Protein AF-A0A8X6T6P2-F1 (afdb_monomer)

Solvent-accessible surface area (backbone atoms only — not comparable to full-atom values): 15295 Å² total; per-residue (Å²): 133,68,74,69,49,58,61,44,53,63,66,66,54,76,58,96,76,65,69,93,76,61,65,64,57,65,46,50,50,48,55,49,54,62,56,59,40,70,78,43,96,65,76,65,79,56,44,68,62,54,41,51,52,54,51,53,28,28,77,66,71,42,66,62,79,80,37,77,91,75,48,53,59,63,54,41,61,74,68,51,51,64,77,37,46,64,50,41,47,55,48,43,53,57,74,84,63,54,43,74,68,52,40,51,51,55,48,50,53,49,48,50,71,73,56,46,100,66,78,91,70,82,81,56,63,76,83,45,92,41,73,67,53,45,38,55,48,50,54,48,49,35,47,74,60,66,38,78,84,36,98,53,58,72,65,58,33,49,53,49,51,36,49,52,62,66,60,46,67,67,52,64,72,24,51,65,59,50,50,51,43,36,58,54,65,65,56,52,70,75,51,47,54,50,43,53,55,49,42,46,71,65,70,48,55,76,81,39,33,82,41,87,45,76,59,54,68,68,54,43,51,41,27,52,53,45,48,56,32,28,78,66,38,26,39,57,69,47,53,76,72,45,99,62,60,66,71,56,42,41,55,66,70,62,54,78,80,90,123

Mean predicted aligned error: 10.24 Å

Organism: Nephila pilipes (NCBI:txid299642)

pLDDT: mean 75.97, std 18.38, range [33.09, 97.44]

Structure (mmCIF, N/CA/C/O backbone):
data_AF-A0A8X6T6P2-F1
#
_entry.id   AF-A0A8X6T6P2-F1
#
loop_
_atom_site.group_PDB
_atom_site.id
_atom_site.type_symbol
_atom_site.label_atom_id
_atom_site.label_alt_id
_atom_site.label_comp_id
_atom_site.label_asym_id
_atom_site.label_entity_id
_atom_site.label_seq_id
_atom_site.pdbx_PDB_ins_code
_atom_site.Cartn_x
_atom_site.Cartn_y
_atom_site.Cartn_z
_atom_site.occupancy
_atom_site.B_iso_or_equiv
_atom_site.auth_seq_id
_atom_site.auth_comp_id
_atom_site.auth_asym_id
_atom_site.auth_atom_id
_atom_site.pdbx_PDB_model_num
ATOM 1 N N . MET A 1 1 ? -11.878 -33.362 1.178 1.00 35.75 1 MET A N 1
ATOM 2 C CA . MET A 1 1 ? -12.942 -33.559 2.195 1.00 35.75 1 MET A CA 1
ATOM 3 C C . MET A 1 1 ? -12.450 -33.671 3.652 1.00 35.75 1 MET A C 1
ATOM 5 O O . MET A 1 1 ? -13.291 -33.671 4.535 1.00 35.75 1 MET A O 1
ATOM 9 N N . ARG A 1 2 ? -11.133 -33.723 3.946 1.00 34.25 2 ARG A N 1
ATOM 10 C CA . ARG A 1 2 ? -10.601 -33.734 5.333 1.00 34.25 2 ARG A CA 1
ATOM 11 C C . ARG A 1 2 ? -10.158 -32.359 5.875 1.00 34.25 2 ARG A C 1
ATOM 13 O O . ARG A 1 2 ? -10.001 -32.219 7.078 1.00 34.25 2 ARG A O 1
ATOM 20 N N . GLU A 1 3 ? -10.012 -31.339 5.026 1.00 34.47 3 GLU A N 1
ATOM 21 C CA . GLU A 1 3 ? -9.583 -29.984 5.440 1.00 34.47 3 GLU A CA 1
ATOM 22 C C . GLU A 1 3 ? -10.642 -29.224 6.254 1.00 34.47 3 GLU A C 1
ATOM 24 O O . GLU A 1 3 ? -10.301 -28.445 7.138 1.00 34.47 3 GLU A O 1
ATOM 29 N N . SER A 1 4 ? -11.932 -29.510 6.047 1.00 38.97 4 SER A N 1
ATOM 30 C CA . SER A 1 4 ? -13.013 -28.890 6.825 1.00 38.97 4 SER A CA 1
ATOM 31 C C . SER A 1 4 ? -13.166 -29.466 8.235 1.00 38.97 4 SER A C 1
ATOM 33 O O . SER A 1 4 ? -13.946 -28.923 9.010 1.00 38.97 4 SER A O 1
ATOM 35 N N . LEU A 1 5 ? -12.487 -30.573 8.560 1.00 36.75 5 LEU A N 1
ATOM 36 C CA . LEU A 1 5 ? -12.570 -31.219 9.873 1.00 36.75 5 LEU A CA 1
ATOM 37 C C . LEU A 1 5 ? -11.608 -30.592 10.880 1.00 36.75 5 LEU A C 1
ATOM 39 O O . LEU A 1 5 ? -11.983 -30.455 12.028 1.00 36.75 5 LEU A O 1
ATOM 43 N N . VAL A 1 6 ? -10.432 -30.109 10.468 1.00 42.81 6 VAL A N 1
ATOM 44 C CA . VAL A 1 6 ? -9.447 -29.530 11.405 1.00 42.81 6 VAL A CA 1
ATOM 45 C C . VAL A 1 6 ? -9.879 -28.143 11.896 1.00 42.81 6 VAL A C 1
ATOM 47 O O . VAL A 1 6 ? -9.814 -27.858 13.090 1.00 42.81 6 VAL A O 1
ATOM 50 N N . VAL A 1 7 ? -10.411 -27.305 10.998 1.00 36.94 7 VAL A N 1
ATOM 51 C CA . VAL A 1 7 ? -11.012 -26.011 11.372 1.00 36.94 7 VAL A CA 1
ATOM 52 C C . VAL A 1 7 ? -12.294 -26.229 12.182 1.00 36.94 7 VAL A C 1
ATOM 54 O O . VAL A 1 7 ? -12.507 -25.545 13.180 1.00 36.94 7 VAL A O 1
ATOM 57 N N . ARG A 1 8 ? -13.125 -27.225 11.825 1.00 33.84 8 ARG A N 1
ATOM 58 C CA . ARG A 1 8 ? -14.298 -27.595 12.636 1.00 33.84 8 ARG A CA 1
ATOM 59 C C . ARG A 1 8 ? -13.918 -28.167 13.991 1.00 33.84 8 ARG A C 1
ATOM 61 O O . ARG A 1 8 ? -14.619 -27.858 14.933 1.00 33.84 8 ARG A O 1
ATOM 68 N N . ASP A 1 9 ? -12.861 -28.953 14.129 1.00 37.88 9 ASP A N 1
ATOM 69 C CA . ASP A 1 9 ? -12.472 -29.551 15.409 1.00 37.88 9 ASP A CA 1
ATOM 70 C C . ASP A 1 9 ? -11.855 -28.515 16.352 1.00 37.88 9 ASP A C 1
ATOM 72 O O . ASP A 1 9 ? -12.061 -28.600 17.560 1.00 37.88 9 ASP A O 1
ATOM 76 N N . PHE A 1 10 ? -11.170 -27.494 15.826 1.00 41.94 10 PHE A N 1
ATOM 77 C CA . PHE A 1 10 ? -10.713 -26.357 16.630 1.00 41.94 10 PHE A CA 1
ATOM 78 C C . PHE A 1 10 ? -11.884 -25.450 17.057 1.00 41.94 10 PHE A C 1
ATOM 80 O O . PHE A 1 10 ? -11.934 -25.011 18.201 1.00 41.94 10 PHE A O 1
ATOM 87 N N . VAL A 1 11 ? -12.866 -25.221 16.173 1.00 39.81 11 VAL A N 1
ATOM 88 C CA . VAL A 1 11 ? -14.052 -24.379 16.444 1.00 39.81 11 VAL A CA 1
ATOM 89 C C . VAL A 1 11 ? -15.135 -25.102 17.273 1.00 39.81 11 VAL A C 1
ATOM 91 O O . VAL A 1 11 ? -15.798 -24.477 18.096 1.00 39.81 11 VAL A O 1
ATOM 94 N N . ASN A 1 12 ? -15.321 -26.416 17.098 1.00 35.72 12 ASN A N 1
ATOM 95 C CA . ASN A 1 12 ? -16.348 -27.227 17.774 1.00 35.72 12 ASN A CA 1
ATOM 96 C C . ASN A 1 12 ? -15.879 -27.832 19.096 1.00 35.72 12 ASN A C 1
ATOM 98 O O . ASN A 1 12 ? -16.717 -28.282 19.881 1.00 35.72 12 ASN A O 1
ATOM 102 N N . ARG A 1 13 ? -14.576 -27.807 19.402 1.00 38.44 13 ARG A N 1
ATOM 103 C CA . ARG A 1 13 ? -14.132 -27.920 20.790 1.00 38.44 13 ARG A CA 1
ATOM 104 C C . ARG A 1 13 ? -14.525 -26.631 21.505 1.00 38.44 13 ARG A C 1
ATOM 106 O O . ARG A 1 13 ? -13.706 -25.747 21.735 1.00 38.44 13 ARG A O 1
ATOM 113 N N . LYS A 1 14 ? -15.796 -26.549 21.914 1.00 37.09 14 LYS A N 1
ATOM 114 C CA . LYS A 1 14 ? -16.175 -25.788 23.105 1.00 37.09 14 LYS A CA 1
ATOM 115 C C . LYS A 1 14 ? -15.348 -26.372 24.244 1.00 37.09 14 LYS A C 1
ATOM 117 O O . LYS A 1 14 ? -15.778 -27.324 24.878 1.00 37.09 14 LYS A O 1
ATOM 122 N N . HIS A 1 15 ? -14.142 -25.860 24.454 1.00 37.97 15 HIS A N 1
ATOM 123 C CA . HIS A 1 15 ? -13.434 -26.031 25.706 1.00 37.97 15 HIS A CA 1
ATOM 124 C C . HIS A 1 15 ? -14.117 -25.078 26.685 1.00 37.97 15 HIS A C 1
ATOM 126 O O . HIS A 1 15 ? -13.881 -23.874 26.601 1.00 37.97 15 HIS A O 1
ATOM 132 N N . PRO A 1 16 ? -14.955 -25.562 27.621 1.00 33.09 16 PRO A N 1
ATOM 133 C CA . PRO A 1 16 ? -15.585 -24.692 28.611 1.00 33.09 16 PRO A CA 1
ATOM 134 C C . PRO A 1 16 ? -14.543 -24.127 29.595 1.00 33.09 16 PRO A C 1
ATOM 136 O O . PRO A 1 16 ? -14.867 -23.281 30.419 1.00 33.09 16 PRO A O 1
ATOM 139 N N . HIS A 1 17 ? -13.287 -24.582 29.489 1.00 35.50 17 HIS A N 1
ATOM 140 C CA . HIS A 1 17 ? -12.174 -24.264 30.374 1.00 35.50 17 HIS A CA 1
ATOM 141 C C . HIS A 1 17 ? -10.833 -24.159 29.625 1.00 35.50 17 HIS A C 1
ATOM 143 O O . HIS A 1 17 ? -9.821 -24.640 30.125 1.00 35.50 17 HIS A O 1
ATOM 149 N N . CYS A 1 18 ? -10.787 -23.569 28.423 1.00 35.97 18 CYS A N 1
ATOM 150 C CA . CYS A 1 18 ? -9.490 -23.127 27.899 1.00 35.97 18 CYS A CA 1
ATOM 151 C C . CYS A 1 18 ? -9.148 -21.811 28.615 1.00 35.97 18 CYS A C 1
ATOM 153 O O . CYS A 1 18 ? -9.884 -20.839 28.425 1.00 35.97 18 CYS A O 1
ATOM 155 N N . PRO A 1 19 ? -8.116 -21.758 29.477 1.00 33.38 19 PRO A N 1
ATOM 156 C CA . PRO A 1 19 ? -7.767 -20.521 30.153 1.00 33.38 19 PRO A CA 1
ATOM 157 C C . PRO A 1 19 ? -7.412 -19.480 29.093 1.00 33.38 19 PRO A C 1
ATOM 159 O O . PRO A 1 19 ? -6.652 -19.750 28.159 1.00 33.38 19 PRO A O 1
ATOM 162 N N . ALA A 1 20 ? -8.000 -18.293 29.218 1.00 37.28 20 ALA A N 1
ATOM 163 C CA . ALA A 1 20 ? -7.607 -17.137 28.435 1.00 37.28 20 ALA A CA 1
ATOM 164 C C . ALA A 1 20 ? -6.098 -16.916 28.637 1.00 37.28 20 ALA A C 1
ATOM 166 O O . ALA A 1 20 ? -5.683 -16.530 29.725 1.00 37.28 20 ALA A O 1
ATOM 167 N N . GLY A 1 21 ? -5.277 -17.218 27.625 1.00 46.50 21 GLY A N 1
ATOM 168 C CA . GLY A 1 21 ? -3.839 -16.931 27.677 1.00 46.50 21 GLY A CA 1
ATOM 169 C C . GLY A 1 21 ? -2.881 -17.956 27.075 1.00 46.50 21 GLY A C 1
ATOM 170 O O . GLY A 1 21 ? -1.689 -17.666 27.038 1.00 46.50 21 GLY A O 1
ATOM 171 N N . ASP A 1 22 ? -3.323 -19.117 26.579 1.00 51.69 22 ASP A N 1
ATOM 172 C CA . ASP A 1 22 ? -2.363 -20.079 26.016 1.00 51.69 22 ASP A CA 1
ATOM 173 C C . ASP A 1 22 ? -1.946 -19.723 24.576 1.00 51.69 22 ASP A C 1
ATOM 175 O O . ASP A 1 22 ? -2.412 -20.308 23.590 1.00 51.69 22 ASP A O 1
ATOM 179 N N . HIS A 1 23 ? -1.046 -18.736 24.471 1.00 54.44 23 HIS A N 1
ATOM 180 C CA . HIS A 1 23 ? -0.367 -18.311 23.244 1.00 54.44 23 HIS A CA 1
ATOM 181 C C . HIS A 1 23 ? 0.212 -19.495 22.461 1.00 54.44 23 HIS A C 1
ATOM 183 O O . HIS A 1 23 ? 0.296 -19.428 21.237 1.00 54.44 23 HIS A O 1
ATOM 189 N N . HIS A 1 24 ? 0.570 -20.591 23.137 1.00 54.19 24 HIS A N 1
ATOM 190 C CA . HIS A 1 24 ? 1.218 -21.739 22.521 1.00 54.19 24 HIS A CA 1
ATOM 191 C C . HIS A 1 24 ? 0.269 -22.557 21.627 1.00 54.19 24 HIS A C 1
ATOM 193 O O . HIS A 1 24 ? 0.719 -23.154 20.646 1.00 54.19 24 HIS A O 1
ATOM 199 N N . SER A 1 25 ? -1.038 -22.561 21.911 1.00 57.97 25 SER A N 1
ATOM 200 C CA . SER A 1 25 ? -2.034 -23.400 21.222 1.00 57.97 25 SER A CA 1
ATOM 201 C C . SER A 1 25 ? -2.456 -22.848 19.851 1.00 57.97 25 SER A C 1
ATOM 203 O O . SER A 1 25 ? -2.373 -23.553 18.843 1.00 57.97 25 SER A O 1
ATOM 205 N N . ILE A 1 26 ? -2.818 -21.561 19.779 1.00 57.22 26 ILE A N 1
ATOM 206 C CA . ILE A 1 26 ? -3.103 -20.844 18.519 1.00 57.22 26 ILE A CA 1
ATOM 207 C C . ILE A 1 26 ? -1.844 -20.788 17.652 1.00 57.22 26 ILE A C 1
ATOM 209 O O . ILE A 1 26 ? -1.901 -20.922 16.429 1.00 57.22 26 ILE A O 1
ATOM 213 N N . TRP A 1 27 ? -0.689 -20.646 18.299 1.00 56.41 27 TRP A N 1
ATOM 214 C CA . TRP A 1 27 ? 0.610 -20.638 17.650 1.00 56.41 27 TRP A CA 1
ATOM 215 C C . TRP A 1 27 ? 0.988 -21.994 17.057 1.00 56.41 27 TRP A C 1
ATOM 217 O O . TRP A 1 27 ? 1.361 -22.064 15.889 1.00 56.41 27 TRP A O 1
ATOM 227 N N . SER A 1 28 ? 0.826 -23.080 17.818 1.00 59.19 28 SER A N 1
ATOM 228 C CA . SER A 1 28 ? 1.042 -24.444 17.331 1.00 59.19 28 SER A CA 1
ATOM 229 C C . SER A 1 28 ? 0.086 -24.772 16.185 1.00 59.19 28 SER A C 1
ATOM 231 O O . SER A 1 28 ? 0.508 -25.369 15.197 1.00 59.19 28 SER A O 1
ATOM 233 N N . PHE A 1 29 ? -1.165 -24.305 16.248 1.00 62.03 29 PHE A N 1
ATOM 234 C CA . PHE A 1 29 ? -2.118 -24.420 15.146 1.00 62.03 29 PHE A CA 1
ATOM 235 C C . PHE A 1 29 ? -1.642 -23.676 13.894 1.00 62.03 29 PHE A C 1
ATOM 237 O O . PHE A 1 29 ? -1.604 -24.277 12.820 1.00 62.03 29 PHE A O 1
ATOM 244 N N . CYS A 1 30 ? -1.215 -22.414 14.019 1.00 55.22 30 CYS A N 1
ATOM 245 C CA . CYS A 1 30 ? -0.643 -21.664 12.902 1.00 55.22 30 CYS A CA 1
ATOM 246 C C . CYS A 1 30 ? 0.587 -22.399 12.361 1.00 55.22 30 CYS A C 1
ATOM 248 O O . CYS A 1 30 ? 0.564 -22.841 11.225 1.00 55.22 30 CYS A O 1
ATOM 250 N N . GLN A 1 31 ? 1.619 -22.655 13.162 1.00 57.25 31 GLN A N 1
ATOM 251 C CA . GLN A 1 31 ? 2.831 -23.348 12.711 1.00 57.25 31 GLN A CA 1
ATOM 252 C C . GLN A 1 31 ? 2.562 -24.715 12.070 1.00 57.25 31 GLN A C 1
ATOM 254 O O . GLN A 1 31 ? 3.201 -25.048 11.074 1.00 57.25 31 GLN A O 1
ATOM 259 N N . THR A 1 32 ? 1.634 -25.505 12.614 1.00 58.41 32 THR A N 1
ATOM 260 C CA . THR A 1 32 ? 1.300 -26.833 12.082 1.00 58.41 32 THR A CA 1
ATOM 261 C C . THR A 1 32 ? 0.579 -26.705 10.749 1.00 58.41 32 THR A C 1
ATOM 263 O O . THR A 1 32 ? 1.028 -27.312 9.783 1.00 58.41 32 THR A O 1
ATOM 266 N N . THR A 1 33 ? -0.442 -25.848 10.657 1.00 56.56 33 THR A N 1
ATOM 267 C CA . THR A 1 33 ? -1.171 -25.577 9.403 1.00 56.56 33 THR A CA 1
ATOM 268 C C . THR A 1 33 ? -0.229 -25.000 8.337 1.00 56.56 33 THR A C 1
ATOM 270 O O . THR A 1 33 ? -0.231 -25.434 7.187 1.00 56.56 33 THR A O 1
ATOM 273 N N . LEU A 1 34 ? 0.668 -24.097 8.748 1.00 53.12 34 LEU A N 1
ATOM 274 C CA . LEU A 1 34 ? 1.689 -23.459 7.913 1.00 53.12 34 LEU A CA 1
ATOM 275 C C . LEU A 1 34 ? 2.784 -24.430 7.438 1.00 53.12 34 LEU A C 1
ATOM 277 O O . LEU A 1 34 ? 3.336 -24.250 6.354 1.00 53.12 34 LEU A O 1
ATOM 281 N N . ARG A 1 35 ? 3.120 -25.462 8.223 1.00 49.81 35 ARG A N 1
ATOM 282 C CA . ARG A 1 35 ? 4.085 -26.507 7.832 1.00 49.81 35 ARG A CA 1
ATOM 283 C C . ARG A 1 35 ? 3.449 -27.590 6.964 1.00 49.81 35 ARG A C 1
ATOM 285 O O . ARG A 1 35 ? 4.117 -28.092 6.064 1.00 49.81 35 ARG A O 1
ATOM 292 N N . THR A 1 36 ? 2.188 -27.951 7.202 1.00 47.06 36 THR A N 1
ATOM 293 C CA . THR A 1 36 ? 1.507 -29.010 6.441 1.00 47.06 36 THR A CA 1
ATOM 294 C C . THR A 1 36 ? 1.134 -28.587 5.023 1.00 47.06 36 THR A C 1
ATOM 296 O O . THR A 1 36 ? 1.220 -29.419 4.118 1.00 47.06 36 THR A O 1
ATOM 299 N N . ASP A 1 37 ? 0.808 -27.309 4.797 1.00 45.88 37 ASP A N 1
ATOM 300 C CA . ASP A 1 37 ? 0.482 -26.797 3.455 1.00 45.88 37 ASP A CA 1
ATOM 301 C C . ASP A 1 37 ? 1.718 -26.700 2.537 1.00 45.88 37 ASP A C 1
ATOM 303 O O . ASP A 1 37 ? 1.603 -26.842 1.322 1.00 45.88 37 ASP A O 1
ATOM 307 N N . ASN A 1 38 ? 2.933 -26.595 3.090 1.00 44.28 38 ASN A N 1
ATOM 308 C CA . ASN A 1 38 ? 4.173 -26.572 2.297 1.00 44.28 38 ASN A CA 1
ATOM 309 C C . ASN A 1 38 ? 4.499 -27.904 1.588 1.00 44.28 38 ASN A C 1
ATOM 311 O O . ASN A 1 38 ? 5.308 -27.915 0.659 1.00 44.28 38 ASN A O 1
ATOM 315 N N . HIS A 1 39 ? 3.887 -29.024 1.992 1.00 44.41 39 HIS A N 1
ATOM 316 C CA . HIS A 1 39 ? 4.156 -30.350 1.415 1.00 44.41 39 HIS A CA 1
ATOM 317 C C . HIS A 1 39 ? 3.154 -30.789 0.332 1.00 44.41 39 HIS A C 1
ATOM 319 O O . HIS A 1 39 ? 3.370 -31.820 -0.307 1.00 44.41 39 HIS A O 1
ATOM 325 N N . ARG A 1 40 ? 2.082 -30.026 0.076 1.00 43.84 40 ARG A N 1
ATOM 326 C CA . ARG A 1 40 ? 1.107 -30.307 -0.993 1.00 43.84 40 ARG A CA 1
ATOM 327 C C . ARG A 1 40 ? 1.099 -29.175 -2.019 1.00 43.84 40 ARG A C 1
ATOM 329 O O . ARG A 1 40 ? 1.437 -28.042 -1.720 1.00 43.84 40 ARG A O 1
ATOM 336 N N . GLN A 1 41 ? 0.759 -29.491 -3.266 1.00 42.75 41 GLN A N 1
ATOM 337 C CA . GLN A 1 41 ? 0.849 -28.587 -4.425 1.00 42.75 41 GLN A CA 1
ATOM 338 C C . GLN A 1 41 ? 0.005 -27.291 -4.335 1.00 42.75 41 GLN A C 1
ATOM 340 O O . GLN A 1 41 ? 0.149 -26.437 -5.204 1.00 42.75 41 GLN A O 1
ATOM 345 N N . GLU A 1 42 ? -0.795 -27.082 -3.285 1.00 45.81 42 GLU A N 1
ATOM 346 C CA . GLU A 1 42 ? -1.447 -25.802 -2.962 1.00 45.81 42 GLU A CA 1
ATOM 347 C C . GLU A 1 42 ? -0.490 -24.889 -2.163 1.00 45.81 42 GLU A C 1
ATOM 349 O O . GLU A 1 42 ? -0.692 -24.611 -0.987 1.00 45.81 42 GLU A O 1
ATOM 354 N N . ARG A 1 43 ? 0.608 -24.444 -2.789 1.00 55.56 43 ARG A N 1
ATOM 355 C CA . ARG A 1 43 ? 1.723 -23.741 -2.117 1.00 55.56 43 ARG A CA 1
ATOM 356 C C . ARG A 1 43 ? 1.448 -22.261 -1.807 1.00 55.56 43 ARG A C 1
ATOM 358 O O . ARG A 1 43 ? 2.143 -21.387 -2.322 1.00 55.56 43 ARG A O 1
ATOM 365 N N . GLY A 1 44 ? 0.448 -21.948 -0.992 1.00 61.78 44 GLY A N 1
ATOM 366 C CA . GLY A 1 44 ? 0.229 -20.564 -0.568 1.00 61.78 44 GLY A CA 1
ATOM 367 C C . GLY A 1 44 ? -0.608 -20.427 0.690 1.00 61.78 44 GLY A C 1
ATOM 368 O O . GLY A 1 44 ? -1.381 -21.313 1.044 1.00 61.78 44 GLY A O 1
ATOM 369 N N . PHE A 1 45 ? -0.453 -19.295 1.369 1.00 68.62 45 PHE A N 1
ATOM 370 C CA . PHE A 1 45 ? -1.231 -19.006 2.566 1.00 68.62 45 PHE A CA 1
ATOM 371 C C . PHE A 1 45 ? -2.678 -18.748 2.146 1.00 68.62 45 PHE A C 1
ATOM 373 O O . PHE A 1 45 ? -2.951 -17.850 1.349 1.00 68.62 45 PHE A O 1
ATOM 380 N N . LYS A 1 46 ? -3.629 -19.519 2.687 1.00 79.88 46 LYS A N 1
ATOM 381 C CA . LYS A 1 46 ? -5.053 -19.207 2.511 1.00 79.88 46 LYS A CA 1
ATOM 382 C C . LYS A 1 46 ? -5.346 -17.901 3.273 1.00 79.88 46 LYS A C 1
ATOM 384 O O . LYS A 1 46 ? -5.034 -17.836 4.467 1.00 79.88 46 LYS A O 1
ATOM 389 N N . PRO A 1 47 ? -5.957 -16.874 2.644 1.00 81.25 47 PRO A N 1
ATOM 390 C CA . PRO A 1 47 ? -6.254 -15.600 3.310 1.00 81.25 47 PRO A CA 1
ATOM 391 C C . PRO A 1 47 ? -7.030 -15.753 4.625 1.00 81.25 47 PRO A C 1
ATOM 393 O O . PRO A 1 47 ? -6.792 -15.004 5.570 1.00 81.25 47 PRO A O 1
ATOM 396 N N . SER A 1 48 ? -7.885 -16.776 4.721 1.00 84.25 48 SER A N 1
ATOM 397 C CA . SER A 1 48 ? -8.633 -17.126 5.932 1.00 84.25 48 SER A CA 1
ATOM 398 C C . SER A 1 48 ? -7.746 -17.536 7.113 1.00 84.25 48 SER A C 1
ATOM 400 O O . SER A 1 48 ? -8.075 -17.216 8.251 1.00 84.25 48 SER A O 1
ATOM 402 N N . HIS A 1 49 ? -6.618 -18.217 6.879 1.00 83.94 49 HIS A N 1
ATOM 403 C CA . HIS A 1 49 ? -5.687 -18.606 7.948 1.00 83.94 49 HIS A CA 1
ATOM 404 C C . HIS A 1 49 ? -4.968 -17.382 8.521 1.00 83.94 49 HIS A C 1
ATOM 406 O O . HIS A 1 49 ? -4.813 -17.255 9.734 1.00 83.94 49 HIS A O 1
ATOM 412 N N . ILE A 1 50 ? -4.561 -16.462 7.642 1.00 83.25 50 ILE A N 1
ATOM 413 C CA . ILE A 1 50 ? -3.936 -15.196 8.035 1.00 83.25 50 ILE A CA 1
ATOM 414 C C . ILE A 1 50 ? -4.931 -14.342 8.815 1.00 83.25 50 ILE A C 1
ATOM 416 O O . ILE A 1 50 ? -4.603 -13.836 9.880 1.00 83.25 50 ILE A O 1
ATOM 420 N N . GLU A 1 51 ? -6.157 -14.219 8.316 1.00 87.69 51 GLU A N 1
ATOM 421 C CA . GLU A 1 51 ? -7.219 -13.470 8.981 1.00 87.69 51 GLU A CA 1
ATOM 422 C C . GLU A 1 51 ? -7.557 -14.039 10.364 1.00 87.69 51 GLU A C 1
ATOM 424 O O . GLU A 1 51 ? -7.650 -13.281 11.327 1.00 87.69 51 GLU A O 1
ATOM 429 N N . PHE A 1 52 ? -7.640 -15.365 10.492 1.00 87.62 52 PHE A N 1
ATOM 430 C CA . PHE A 1 52 ? -7.807 -16.031 11.781 1.00 87.62 52 PHE A CA 1
ATOM 431 C C . PHE A 1 52 ? -6.670 -15.687 12.757 1.00 87.62 52 PHE A C 1
ATOM 433 O O . PHE A 1 52 ? -6.925 -15.282 13.891 1.00 87.62 52 PHE A O 1
ATOM 440 N N . ALA A 1 53 ? -5.412 -15.792 12.316 1.00 85.19 53 ALA A N 1
ATOM 441 C CA . ALA A 1 53 ? -4.255 -15.473 13.152 1.00 85.19 53 ALA A CA 1
ATOM 442 C C . ALA A 1 53 ? -4.252 -13.999 13.596 1.00 85.19 53 ALA A C 1
ATOM 444 O O . ALA A 1 53 ? -4.050 -13.712 14.776 1.00 85.19 53 ALA A O 1
ATOM 445 N N . LEU A 1 54 ? -4.524 -13.074 12.670 1.00 86.62 54 LEU A N 1
ATOM 446 C CA . LEU A 1 54 ? -4.601 -11.635 12.942 1.00 86.62 54 LEU A CA 1
ATOM 447 C C . LEU A 1 54 ? -5.727 -11.295 13.920 1.00 86.62 54 LEU A C 1
ATOM 449 O O . LEU A 1 54 ? -5.522 -10.516 14.851 1.00 86.62 54 LEU A O 1
ATOM 453 N N . TYR A 1 55 ? -6.899 -11.909 13.744 1.00 90.75 55 TYR A N 1
ATOM 454 C CA . TYR A 1 55 ? -8.023 -11.753 14.658 1.00 90.75 55 TYR A CA 1
ATOM 455 C C . TYR A 1 55 ? -7.636 -12.139 16.084 1.00 90.75 55 TYR A C 1
ATOM 457 O O . TYR A 1 55 ? -7.781 -11.336 17.006 1.00 90.75 55 TYR A O 1
ATOM 465 N N . HIS A 1 56 ? -7.090 -13.340 16.266 1.00 87.38 56 HIS A N 1
ATOM 466 C CA . HIS A 1 56 ? -6.722 -13.829 17.590 1.00 87.38 56 HIS A CA 1
ATOM 467 C C . HIS A 1 56 ? -5.582 -13.032 18.227 1.00 87.38 56 HIS A C 1
ATOM 469 O O . HIS A 1 56 ? -5.632 -12.762 19.427 1.00 87.38 56 HIS A O 1
ATOM 475 N N . ALA A 1 57 ? -4.601 -12.594 17.439 1.00 85.69 57 ALA A N 1
ATOM 476 C CA . ALA A 1 57 ? -3.544 -11.716 17.925 1.00 85.69 57 ALA A CA 1
ATOM 477 C C . ALA A 1 57 ? -4.095 -10.394 18.477 1.00 85.69 57 ALA A C 1
ATOM 479 O O . ALA A 1 57 ? -3.731 -9.991 19.585 1.00 85.69 57 ALA A O 1
ATOM 480 N N . ASN A 1 58 ? -5.046 -9.774 17.770 1.00 87.69 58 ASN A N 1
ATOM 481 C CA . ASN A 1 58 ? -5.700 -8.556 18.241 1.00 87.69 58 ASN A CA 1
ATOM 482 C C . ASN A 1 58 ? -6.518 -8.786 19.518 1.00 87.69 58 ASN A C 1
ATOM 484 O O . ASN A 1 58 ? -6.421 -7.983 20.446 1.00 87.69 58 ASN A O 1
ATOM 488 N N . GLN A 1 59 ? -7.252 -9.902 19.626 1.00 88.06 59 GLN A N 1
ATOM 489 C CA . GLN A 1 59 ? -7.961 -10.256 20.869 1.00 88.06 59 GLN A CA 1
ATOM 490 C C . GLN A 1 59 ? -7.001 -10.413 22.057 1.00 88.06 59 GLN A C 1
ATOM 492 O O . GLN A 1 59 ? -7.327 -10.042 23.183 1.00 88.06 59 GLN A O 1
ATOM 497 N N . MET A 1 60 ? -5.793 -10.916 21.801 1.00 88.12 60 MET A N 1
ATOM 498 C CA . MET A 1 60 ? -4.734 -11.060 22.801 1.00 88.12 60 MET A CA 1
ATOM 499 C C . MET A 1 60 ? -3.942 -9.769 23.052 1.00 88.12 60 MET A C 1
ATOM 501 O O . MET A 1 60 ? -2.999 -9.793 23.840 1.00 88.12 60 MET A O 1
ATOM 505 N N . LYS A 1 61 ? -4.284 -8.653 22.388 1.00 86.88 61 LYS A N 1
ATOM 506 C CA . LYS A 1 61 ? -3.508 -7.397 22.401 1.00 86.88 61 LYS A CA 1
ATOM 507 C C . LYS A 1 61 ? -2.021 -7.628 22.110 1.00 86.88 61 LYS A C 1
ATOM 509 O O . LYS A 1 61 ? -1.146 -6.981 22.684 1.00 86.88 61 LYS A O 1
ATOM 514 N N . SER A 1 62 ? -1.747 -8.596 21.242 1.00 81.44 62 SER A N 1
ATOM 515 C CA . SER A 1 62 ? -0.408 -8.997 20.850 1.00 81.44 62 SER A CA 1
ATOM 516 C C . SER A 1 62 ? -0.167 -8.579 19.411 1.00 81.44 62 SER A C 1
ATOM 518 O O . SER A 1 62 ? -0.979 -8.828 18.520 1.00 81.44 62 SER A O 1
ATOM 520 N N . SER A 1 63 ? 0.967 -7.932 19.174 1.00 71.06 63 SER A N 1
ATOM 521 C CA . SER A 1 63 ? 1.381 -7.559 17.831 1.00 71.06 63 SER A CA 1
ATOM 522 C C . SER A 1 63 ? 2.126 -8.720 17.186 1.00 71.06 63 SER A C 1
ATOM 524 O O . SER A 1 63 ? 3.266 -9.012 17.551 1.00 71.06 63 SER A O 1
ATOM 526 N N . LEU A 1 64 ? 1.523 -9.326 16.159 1.00 69.12 64 LEU A N 1
ATOM 527 C CA . LEU A 1 64 ? 2.236 -10.248 15.264 1.00 69.12 64 LEU A CA 1
ATOM 528 C C . LEU A 1 64 ? 3.367 -9.549 14.489 1.00 69.12 64 LEU A C 1
ATOM 530 O O . LEU A 1 64 ? 4.175 -10.214 13.849 1.00 69.12 64 LEU A O 1
ATOM 534 N N . TRP A 1 65 ? 3.437 -8.215 14.540 1.00 65.38 65 TRP A N 1
ATOM 535 C CA . TRP A 1 65 ? 4.363 -7.405 13.755 1.00 65.38 65 TRP A CA 1
ATOM 536 C C . TRP A 1 65 ? 5.745 -7.266 14.393 1.00 65.38 65 TRP A C 1
ATOM 538 O O . TRP A 1 65 ? 6.731 -7.176 13.670 1.00 65.38 65 TRP A O 1
ATOM 548 N N . TYR A 1 66 ? 5.820 -7.224 15.727 1.00 58.59 66 TYR A N 1
ATOM 549 C CA . TYR A 1 66 ? 7.074 -6.955 16.448 1.00 58.59 66 TYR A CA 1
ATOM 550 C C . TYR A 1 66 ? 7.870 -8.211 16.786 1.00 58.59 66 TYR A C 1
ATOM 552 O O . TYR A 1 66 ? 8.999 -8.106 17.260 1.00 58.59 66 TYR A O 1
ATOM 560 N N . ASN A 1 67 ? 7.303 -9.391 16.548 1.00 57.62 67 ASN A N 1
ATOM 561 C CA . ASN A 1 67 ? 7.996 -10.634 16.817 1.00 57.62 67 ASN A CA 1
ATOM 562 C C . ASN A 1 67 ? 8.523 -11.241 15.510 1.00 57.62 67 ASN A C 1
ATOM 564 O O . ASN A 1 67 ? 7.813 -11.965 14.806 1.00 57.62 67 ASN A O 1
ATOM 568 N N . GLU A 1 68 ? 9.777 -10.904 15.183 1.00 51.56 68 GLU A N 1
ATOM 569 C CA . GLU A 1 68 ? 10.469 -11.350 13.965 1.00 51.56 68 GLU A CA 1
ATOM 570 C C . GLU A 1 68 ? 10.553 -12.879 13.833 1.00 51.56 68 GLU A C 1
ATOM 572 O O . GLU A 1 68 ? 10.660 -13.389 12.715 1.00 51.56 68 GLU A O 1
ATOM 577 N N . GLU A 1 69 ? 10.456 -13.612 14.944 1.00 50.19 69 GLU A N 1
ATOM 578 C CA . GLU A 1 69 ? 10.486 -15.076 14.957 1.00 50.19 69 GLU A CA 1
ATOM 579 C C . GLU A 1 69 ? 9.125 -15.709 14.619 1.00 50.19 69 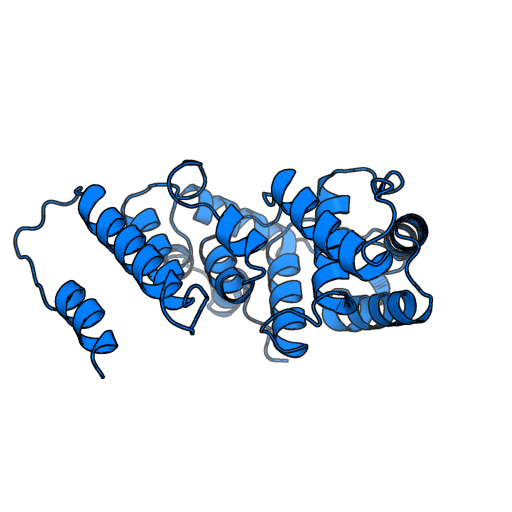GLU A C 1
ATOM 581 O O . GLU A 1 69 ? 9.063 -16.870 14.212 1.00 50.19 69 GLU A O 1
ATOM 586 N N . ILE A 1 70 ? 8.024 -14.960 14.772 1.00 50.66 70 ILE A N 1
ATOM 587 C CA . ILE A 1 70 ? 6.675 -15.535 14.893 1.00 50.66 70 ILE A CA 1
ATOM 588 C C . ILE A 1 70 ? 5.827 -15.352 13.629 1.00 50.66 70 ILE A C 1
ATOM 590 O O . ILE A 1 70 ? 5.141 -16.267 13.186 1.00 50.66 70 ILE A O 1
ATOM 594 N N . PHE A 1 71 ? 5.873 -14.207 12.961 1.00 56.97 71 PHE A N 1
ATOM 595 C CA . PHE A 1 71 ? 5.106 -14.036 11.728 1.00 56.97 71 PHE A CA 1
ATOM 596 C C . PHE A 1 71 ? 5.997 -13.443 10.667 1.00 56.97 71 PHE A C 1
ATOM 598 O O . PHE A 1 71 ? 6.062 -12.231 10.466 1.00 56.97 71 PHE A O 1
ATOM 605 N N . SER A 1 72 ? 6.724 -14.314 9.973 1.00 59.19 72 SER A N 1
ATOM 606 C CA . SER A 1 72 ? 7.553 -13.853 8.879 1.00 59.19 72 SER A CA 1
ATOM 607 C C . SER A 1 72 ? 6.623 -13.524 7.698 1.00 59.19 72 SER A C 1
ATOM 609 O O . SER A 1 72 ? 6.404 -14.308 6.775 1.00 59.19 72 SER A O 1
ATOM 611 N N . TRP A 1 73 ? 6.079 -12.309 7.701 1.00 63.22 73 TRP A N 1
ATOM 612 C CA . TRP A 1 73 ? 5.640 -11.618 6.487 1.00 63.22 73 TRP A CA 1
ATOM 613 C C . TRP A 1 73 ? 6.737 -11.693 5.412 1.00 63.22 73 TRP A C 1
ATOM 615 O O . TRP A 1 73 ? 6.439 -11.694 4.222 1.00 63.22 73 TRP A O 1
ATOM 625 N N . LYS A 1 74 ? 8.002 -11.865 5.835 1.00 65.06 74 LYS A N 1
ATOM 626 C CA . LYS A 1 74 ? 9.143 -12.255 5.006 1.00 65.06 74 LYS A CA 1
ATOM 627 C C . LYS A 1 74 ? 8.828 -13.473 4.131 1.00 65.06 74 LYS A C 1
ATOM 629 O O . LYS A 1 74 ? 9.126 -13.422 2.948 1.00 65.06 74 LYS A O 1
ATOM 634 N N . ILE A 1 75 ? 8.210 -14.540 4.651 1.00 67.62 75 ILE A N 1
ATOM 635 C CA . ILE A 1 75 ? 7.775 -15.691 3.838 1.00 67.62 75 ILE A CA 1
ATOM 636 C C . ILE A 1 75 ? 6.665 -15.273 2.870 1.00 67.62 75 ILE A C 1
ATOM 638 O O . ILE A 1 75 ? 6.763 -15.620 1.699 1.00 67.62 75 ILE A O 1
ATOM 642 N N . ILE A 1 76 ? 5.653 -14.511 3.304 1.00 67.81 76 ILE A N 1
ATOM 643 C CA . ILE A 1 76 ? 4.555 -14.072 2.420 1.00 67.81 76 ILE A CA 1
ATOM 644 C C . ILE A 1 76 ? 5.123 -13.284 1.231 1.00 67.81 76 ILE A C 1
ATOM 646 O O . ILE A 1 76 ? 4.861 -13.629 0.080 1.00 67.81 76 ILE A O 1
ATOM 650 N N . VAL A 1 77 ? 6.003 -12.312 1.477 1.00 65.75 77 VAL A N 1
ATOM 651 C CA . VAL A 1 77 ? 6.599 -11.518 0.394 1.00 65.75 77 VAL A CA 1
ATOM 652 C C . VAL A 1 77 ? 7.632 -12.297 -0.416 1.00 65.75 77 VAL A C 1
ATOM 654 O O . VAL A 1 77 ? 7.630 -12.189 -1.639 1.00 65.75 77 VAL A O 1
ATOM 657 N N . ARG A 1 78 ? 8.468 -13.140 0.208 1.00 65.94 78 ARG A N 1
ATOM 658 C CA . ARG A 1 78 ? 9.397 -14.023 -0.527 1.00 65.94 78 ARG A CA 1
ATOM 659 C C . ARG A 1 78 ? 8.668 -15.028 -1.410 1.00 65.94 78 ARG A C 1
ATOM 661 O O . ARG A 1 78 ? 9.167 -15.353 -2.480 1.00 65.94 78 ARG A O 1
ATOM 668 N N . SER A 1 79 ? 7.510 -15.512 -0.971 1.00 66.06 79 SER A N 1
ATOM 669 C CA . SER A 1 79 ? 6.663 -16.406 -1.762 1.00 66.06 79 SER A CA 1
ATOM 670 C C . SER A 1 79 ? 5.949 -15.682 -2.905 1.00 66.06 79 SER A C 1
ATOM 672 O O . SER A 1 79 ? 5.387 -16.337 -3.777 1.00 66.06 79 SER A O 1
ATOM 674 N N . GLY A 1 80 ? 5.963 -14.343 -2.912 1.00 65.06 80 GLY A N 1
ATOM 675 C CA . GLY A 1 80 ? 5.175 -13.546 -3.844 1.00 65.06 80 GLY A CA 1
ATOM 676 C C . GLY A 1 80 ? 3.670 -13.742 -3.654 1.00 65.06 80 GLY A C 1
ATOM 677 O O . GLY A 1 80 ? 2.900 -13.436 -4.557 1.00 65.06 80 GLY A O 1
ATOM 678 N N . ASP A 1 81 ? 3.218 -14.266 -2.513 1.00 72.94 81 ASP A N 1
ATOM 679 C CA . ASP A 1 81 ? 1.802 -14.519 -2.277 1.00 72.94 81 ASP A CA 1
ATOM 680 C C . ASP A 1 81 ? 1.116 -13.272 -1.711 1.00 72.94 81 ASP A C 1
ATOM 682 O O . ASP A 1 81 ? 0.870 -13.126 -0.513 1.00 72.94 81 ASP A O 1
ATOM 686 N N . PHE A 1 82 ? 0.794 -12.340 -2.604 1.00 77.88 82 PHE A N 1
ATOM 687 C CA . PHE A 1 82 ? 0.132 -11.089 -2.240 1.00 77.88 82 PHE A CA 1
ATOM 688 C C . PHE A 1 82 ? -1.364 -11.260 -1.911 1.00 77.88 82 PHE A C 1
ATOM 690 O O . PHE A 1 82 ? -2.013 -10.288 -1.530 1.00 77.88 82 PHE A O 1
ATOM 697 N N . ARG A 1 83 ? -1.939 -12.470 -1.999 1.00 79.38 83 ARG A N 1
ATOM 698 C CA . ARG A 1 83 ? -3.381 -12.700 -1.759 1.00 79.38 83 ARG A CA 1
ATOM 699 C C . ARG A 1 83 ? -3.800 -12.420 -0.316 1.00 79.38 83 ARG A C 1
ATOM 701 O O . ARG A 1 83 ? -4.948 -12.083 -0.059 1.00 79.38 83 ARG A O 1
ATOM 708 N N . CYS A 1 84 ? -2.863 -12.512 0.623 1.00 82.06 84 CYS A N 1
ATOM 709 C CA . CYS A 1 84 ? -3.110 -12.249 2.042 1.00 82.06 84 CYS A CA 1
ATOM 710 C C . CYS A 1 84 ? -2.993 -10.766 2.421 1.00 82.06 84 CYS A C 1
ATOM 712 O O . CYS A 1 84 ? -3.252 -10.383 3.562 1.00 82.06 84 CYS A O 1
ATOM 714 N N . MET A 1 85 ? -2.580 -9.918 1.480 1.00 83.19 85 MET A N 1
ATOM 715 C CA . MET A 1 85 ? -2.268 -8.518 1.749 1.00 83.19 85 MET A CA 1
ATOM 716 C C . MET A 1 85 ? -3.508 -7.701 2.088 1.00 83.19 85 MET A C 1
ATOM 718 O O . MET A 1 85 ? -3.433 -6.825 2.942 1.00 83.19 85 MET A O 1
ATOM 722 N N . SER A 1 86 ? -4.658 -8.021 1.496 1.00 86.81 86 SER A N 1
ATOM 723 C CA . SER A 1 86 ? -5.940 -7.414 1.864 1.00 86.81 86 SER A CA 1
ATOM 724 C C . SER A 1 86 ? -6.264 -7.641 3.345 1.00 86.81 86 SER A C 1
ATOM 726 O O . SER A 1 86 ? -6.609 -6.687 4.044 1.00 86.81 86 SER A O 1
ATOM 728 N N . SER A 1 87 ? -6.064 -8.863 3.852 1.00 88.00 87 SER A N 1
ATOM 729 C CA . SER A 1 87 ? -6.216 -9.187 5.274 1.00 88.00 87 SER A CA 1
ATOM 730 C C . SER A 1 87 ? -5.223 -8.397 6.127 1.00 88.00 87 SER A C 1
ATOM 732 O O . SER A 1 87 ? -5.613 -7.790 7.116 1.00 88.00 87 SER A O 1
ATOM 734 N N . LEU A 1 88 ? -3.954 -8.302 5.725 1.00 86.56 88 LEU A N 1
ATOM 735 C CA . LEU A 1 88 ? -2.969 -7.495 6.457 1.00 86.56 88 LEU A CA 1
ATOM 736 C C . LEU A 1 88 ? -3.402 -6.018 6.550 1.00 86.56 88 LEU A C 1
ATOM 738 O O . LEU A 1 88 ? -3.442 -5.455 7.646 1.00 86.56 88 LEU A O 1
ATOM 742 N N . ILE A 1 89 ? -3.808 -5.405 5.431 1.00 89.06 89 ILE A N 1
ATOM 743 C CA . ILE A 1 89 ? -4.315 -4.021 5.398 1.00 89.06 89 ILE A CA 1
ATOM 744 C C . ILE A 1 89 ? -5.536 -3.873 6.305 1.00 89.06 89 ILE A C 1
ATOM 746 O O . ILE A 1 89 ? -5.630 -2.904 7.062 1.00 89.06 89 ILE A O 1
ATOM 750 N N . LYS A 1 90 ? -6.478 -4.820 6.249 1.00 91.31 90 LYS A N 1
ATOM 751 C CA . LYS A 1 90 ? -7.707 -4.808 7.053 1.00 91.31 90 LYS A CA 1
ATOM 752 C C . LYS A 1 90 ? -7.406 -4.674 8.548 1.00 91.31 90 LYS A C 1
ATOM 754 O O . LYS A 1 90 ? -8.038 -3.852 9.208 1.00 91.31 90 LYS A O 1
ATOM 759 N N . TYR A 1 91 ? -6.395 -5.386 9.042 1.00 90.69 91 TYR A N 1
ATOM 760 C CA . TYR A 1 91 ? -5.960 -5.360 10.445 1.00 90.69 91 TYR A CA 1
ATOM 761 C C . TYR A 1 91 ? -4.979 -4.228 10.781 1.00 90.69 91 TYR A C 1
ATOM 763 O O . TYR A 1 91 ? -4.409 -4.206 11.868 1.00 90.69 91 TYR A O 1
ATOM 771 N N . GLY A 1 92 ? -4.803 -3.263 9.876 1.00 86.44 92 GLY A N 1
ATOM 772 C CA . GLY A 1 92 ? -3.994 -2.075 10.132 1.00 86.44 92 GLY A CA 1
ATOM 773 C C . GLY A 1 92 ? -2.506 -2.264 9.889 1.00 86.44 92 GLY A C 1
ATOM 774 O O . GLY A 1 92 ? -1.727 -1.390 10.267 1.00 86.44 92 GLY A O 1
ATOM 775 N N . TYR A 1 93 ? -2.100 -3.349 9.217 1.00 80.38 93 TYR A N 1
ATOM 776 C CA . TYR A 1 93 ? -0.720 -3.474 8.771 1.00 80.38 93 TYR A CA 1
ATOM 777 C C . TYR A 1 93 ? -0.378 -2.270 7.903 1.00 80.38 93 TYR A C 1
ATOM 779 O O . TYR A 1 93 ? -0.978 -2.040 6.849 1.00 80.38 93 TYR A O 1
ATOM 787 N N . ASN A 1 94 ? 0.551 -1.455 8.386 1.00 68.06 94 ASN A N 1
ATOM 788 C CA . ASN A 1 94 ? 0.921 -0.241 7.698 1.00 68.06 94 ASN A CA 1
ATOM 789 C C . ASN A 1 94 ? 1.911 -0.601 6.592 1.00 68.06 94 ASN A C 1
ATOM 791 O O . ASN A 1 94 ? 3.025 -1.026 6.866 1.00 68.06 94 ASN A O 1
ATOM 795 N N . PHE A 1 95 ? 1.527 -0.411 5.333 1.00 62.12 95 PHE A N 1
ATOM 796 C CA . PHE A 1 95 ? 2.367 -0.751 4.180 1.00 62.12 95 PHE A CA 1
ATOM 797 C C . PHE A 1 95 ? 3.610 0.138 4.075 1.00 62.12 95 PHE A C 1
ATOM 799 O O . PHE A 1 95 ? 4.581 -0.243 3.426 1.00 62.12 95 PHE A O 1
ATOM 806 N N . SER A 1 96 ? 3.650 1.274 4.780 1.00 51.34 96 SER A N 1
ATOM 807 C CA . SER A 1 96 ? 4.905 2.006 4.960 1.00 51.34 96 SER A CA 1
ATOM 808 C C . SER A 1 96 ? 5.924 1.260 5.832 1.00 51.34 96 SER A C 1
ATOM 810 O O . SER A 1 96 ? 7.066 1.694 5.915 1.00 51.34 96 SER A O 1
ATOM 812 N N . LEU A 1 97 ? 5.514 0.175 6.502 1.00 48.44 97 LEU A N 1
ATOM 813 C CA . LEU A 1 97 ? 6.354 -0.766 7.249 1.00 48.44 97 LEU A CA 1
ATOM 814 C C . LEU A 1 97 ? 6.730 -1.998 6.426 1.00 48.44 97 LEU A C 1
ATOM 816 O O . LEU A 1 97 ? 7.258 -2.956 6.992 1.00 48.44 97 LEU A O 1
ATOM 820 N N . PHE A 1 98 ? 6.542 -1.985 5.101 1.00 63.19 98 PHE A N 1
ATOM 821 C CA . PHE A 1 98 ? 7.419 -2.787 4.259 1.00 63.19 98 PHE A CA 1
ATOM 822 C C . PHE A 1 98 ? 8.828 -2.251 4.450 1.00 63.19 98 PHE A C 1
ATOM 824 O O . PHE A 1 98 ? 9.284 -1.368 3.734 1.00 63.19 98 PHE A O 1
ATOM 831 N N . GLY A 1 99 ? 9.471 -2.736 5.510 1.00 64.50 99 GLY A N 1
ATOM 832 C CA . GLY A 1 99 ? 10.800 -2.335 5.893 1.00 64.50 99 GLY A CA 1
ATOM 833 C C . GLY A 1 99 ? 11.759 -2.602 4.748 1.00 64.50 99 GLY A C 1
ATOM 834 O O . GLY A 1 99 ? 11.426 -3.237 3.741 1.00 64.50 99 GLY A O 1
ATOM 835 N N . LYS A 1 100 ? 12.988 -2.139 4.938 1.00 70.38 100 LYS A N 1
ATOM 836 C CA . LYS A 1 100 ? 14.079 -2.281 3.978 1.00 70.38 100 LYS A CA 1
ATOM 837 C C . LYS A 1 100 ? 14.145 -3.670 3.322 1.00 70.38 100 LYS A C 1
ATOM 839 O O . LYS A 1 100 ? 14.324 -3.761 2.119 1.00 70.38 100 LYS A O 1
ATOM 844 N N . GLU A 1 101 ? 13.885 -4.741 4.067 1.00 71.88 101 GLU A N 1
ATOM 845 C CA . GLU A 1 101 ? 13.916 -6.103 3.524 1.00 71.88 101 GLU A CA 1
ATOM 846 C C . GLU A 1 101 ? 12.858 -6.385 2.446 1.00 71.88 101 GLU A C 1
ATOM 848 O O . GLU A 1 101 ? 13.139 -7.078 1.474 1.00 71.88 101 GLU A O 1
ATOM 853 N N . CYS A 1 102 ? 11.632 -5.879 2.586 1.00 70.69 102 CYS A N 1
ATOM 854 C CA . CYS A 1 102 ? 10.597 -6.101 1.576 1.00 70.69 102 CYS A CA 1
ATOM 855 C C . CYS A 1 102 ? 10.816 -5.259 0.334 1.00 70.69 102 CYS A C 1
ATOM 857 O O . CYS A 1 102 ? 10.564 -5.723 -0.779 1.00 70.69 102 CYS A O 1
ATOM 859 N N . PHE A 1 103 ? 11.321 -4.043 0.535 1.00 76.25 103 PHE A N 1
ATOM 860 C CA . PHE A 1 103 ? 11.884 -3.257 -0.546 1.00 76.25 103 PHE A CA 1
ATOM 861 C C . PHE A 1 103 ? 12.964 -4.056 -1.280 1.00 76.25 103 PHE A C 1
ATOM 863 O O . PHE A 1 103 ? 12.858 -4.215 -2.489 1.00 76.25 103 PHE A O 1
ATOM 870 N N . ASP A 1 104 ? 13.931 -4.631 -0.561 1.00 78.19 104 ASP A N 1
ATOM 871 C CA . ASP A 1 104 ? 15.025 -5.412 -1.144 1.00 78.19 104 ASP A CA 1
ATOM 872 C C . ASP A 1 104 ? 14.521 -6.664 -1.886 1.00 78.19 104 ASP A C 1
ATOM 874 O O . ASP A 1 104 ? 15.016 -6.970 -2.971 1.00 78.19 104 ASP A O 1
ATOM 878 N N . ILE A 1 105 ? 13.502 -7.361 -1.363 1.00 77.62 105 ILE A N 1
ATOM 879 C CA . ILE A 1 105 ? 12.883 -8.517 -2.036 1.00 77.62 105 ILE A CA 1
ATOM 880 C C . ILE A 1 105 ? 12.187 -8.084 -3.329 1.00 77.62 105 ILE A C 1
ATOM 882 O O . ILE A 1 105 ? 12.491 -8.626 -4.389 1.00 77.62 105 ILE A O 1
ATOM 886 N N . MET A 1 106 ? 11.270 -7.111 -3.272 1.00 77.81 106 MET A N 1
ATOM 887 C CA . MET A 1 106 ? 10.536 -6.656 -4.462 1.00 77.81 106 MET A CA 1
ATOM 888 C C . MET A 1 106 ? 11.477 -6.054 -5.505 1.00 77.81 106 MET A C 1
ATOM 890 O O . MET A 1 106 ? 11.337 -6.322 -6.695 1.00 77.81 106 MET A O 1
ATOM 894 N N . LYS A 1 107 ? 12.481 -5.299 -5.057 1.00 82.12 107 LYS A N 1
ATOM 895 C CA . LYS A 1 107 ? 13.563 -4.796 -5.898 1.00 82.12 107 LYS A CA 1
ATOM 896 C C . LYS A 1 107 ? 14.299 -5.946 -6.582 1.00 82.12 107 LYS A C 1
ATOM 898 O O . LYS A 1 107 ? 14.417 -5.922 -7.798 1.00 82.12 107 LYS A O 1
ATOM 903 N N . GLY A 1 108 ? 14.717 -6.975 -5.842 1.00 80.19 108 GLY A N 1
ATOM 904 C CA . GLY A 1 108 ? 15.372 -8.156 -6.409 1.00 80.19 108 GLY A CA 1
ATOM 905 C C . GLY A 1 108 ? 14.501 -8.909 -7.423 1.00 80.19 108 GLY A C 1
ATOM 906 O O . GLY A 1 108 ? 15.008 -9.388 -8.436 1.00 80.19 108 GLY A O 1
ATOM 907 N N . LEU A 1 109 ? 13.184 -8.971 -7.198 1.00 78.38 109 LEU A N 1
ATOM 908 C CA . LEU A 1 109 ? 12.230 -9.553 -8.151 1.00 78.38 109 LEU A CA 1
ATOM 909 C C . LEU A 1 109 ? 12.112 -8.713 -9.433 1.00 78.38 109 LEU A C 1
ATOM 911 O O . LEU A 1 109 ? 12.096 -9.273 -10.529 1.00 78.38 109 LEU A O 1
ATOM 915 N N . ILE A 1 110 ? 12.079 -7.382 -9.319 1.00 80.62 110 ILE A N 1
ATOM 916 C CA . ILE A 1 110 ? 12.105 -6.474 -10.475 1.00 80.62 110 ILE A CA 1
ATOM 917 C C . ILE A 1 110 ? 13.437 -6.598 -11.230 1.00 80.62 110 ILE A C 1
ATOM 919 O O . ILE A 1 110 ? 13.423 -6.742 -12.450 1.00 80.62 110 ILE A O 1
ATOM 923 N N . GLU A 1 111 ? 14.578 -6.617 -10.530 1.00 79.44 111 GLU A N 1
ATOM 924 C CA . GLU A 1 111 ? 15.911 -6.827 -11.126 1.00 79.44 111 GLU A CA 1
ATOM 925 C C . GLU A 1 111 ? 15.955 -8.120 -11.938 1.00 79.44 111 GLU A C 1
ATOM 927 O O . GLU A 1 111 ? 16.434 -8.129 -13.072 1.00 79.44 111 GLU A O 1
ATOM 932 N N . HIS A 1 112 ? 15.402 -9.198 -11.379 1.00 78.00 112 HIS A N 1
ATOM 933 C CA . HIS A 1 112 ? 15.301 -10.485 -12.052 1.00 78.00 112 HIS A CA 1
ATOM 934 C C . HIS A 1 112 ? 14.455 -10.409 -13.334 1.00 78.00 112 HIS A C 1
ATOM 936 O O . HIS A 1 112 ? 14.822 -11.005 -14.346 1.00 78.00 112 HIS A O 1
ATOM 942 N N . CYS A 1 113 ? 13.345 -9.664 -13.317 1.00 77.06 113 CYS A N 1
ATOM 943 C CA . CYS A 1 113 ? 12.499 -9.472 -14.498 1.00 77.06 113 CYS A CA 1
ATOM 944 C C . CYS A 1 113 ? 13.171 -8.606 -15.576 1.00 77.06 113 CYS A C 1
ATOM 946 O O . CYS A 1 113 ? 12.987 -8.855 -16.765 1.00 77.06 113 CYS A O 1
ATOM 948 N N . LEU A 1 114 ? 13.941 -7.594 -15.169 1.00 75.00 114 LEU A N 1
ATOM 949 C CA . LEU A 1 114 ? 14.544 -6.609 -16.068 1.00 75.00 114 LEU A CA 1
ATOM 950 C C . LEU A 1 114 ? 15.821 -7.098 -16.753 1.00 75.00 114 LEU A C 1
ATOM 952 O O . LEU A 1 114 ? 16.022 -6.841 -17.938 1.00 75.00 114 LEU A O 1
ATOM 956 N N . ILE A 1 115 ? 16.708 -7.758 -16.009 1.00 65.81 115 ILE A N 1
ATOM 957 C CA . ILE A 1 115 ? 18.093 -7.986 -16.447 1.00 65.81 115 ILE A CA 1
ATOM 958 C C . ILE A 1 115 ? 18.266 -9.385 -17.066 1.00 65.81 115 ILE A C 1
ATOM 960 O O . ILE A 1 115 ? 19.253 -9.655 -17.754 1.00 65.81 115 ILE A O 1
ATOM 964 N N . GLY A 1 116 ? 17.319 -10.304 -16.839 1.00 60.75 116 GLY A N 1
ATOM 965 C CA . GLY A 1 116 ? 17.630 -11.729 -16.942 1.00 60.75 116 GLY A CA 1
ATOM 966 C C . GLY A 1 116 ? 18.767 -12.082 -15.971 1.00 60.75 116 GLY A C 1
ATOM 967 O O . GLY A 1 116 ? 19.335 -11.228 -15.297 1.00 60.75 116 GLY A O 1
ATOM 968 N N . PHE A 1 117 ? 19.137 -13.350 -15.844 1.00 53.19 117 PHE A N 1
ATOM 969 C CA . PHE A 1 117 ? 20.069 -13.811 -14.801 1.00 53.19 117 PHE A CA 1
ATOM 970 C C . PHE A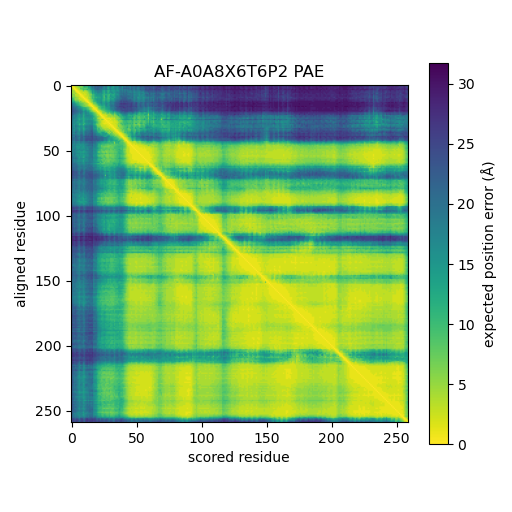 1 117 ? 21.501 -13.207 -14.826 1.00 53.19 117 PHE A C 1
ATOM 972 O O . PHE A 1 117 ? 22.329 -13.572 -13.989 1.00 53.19 117 PHE A O 1
ATOM 979 N N . TYR A 1 118 ? 21.831 -12.280 -15.733 1.00 46.03 118 TYR A N 1
ATOM 980 C CA . TYR A 1 118 ? 23.201 -11.847 -16.001 1.00 46.03 118 TYR A CA 1
ATOM 981 C C . TYR A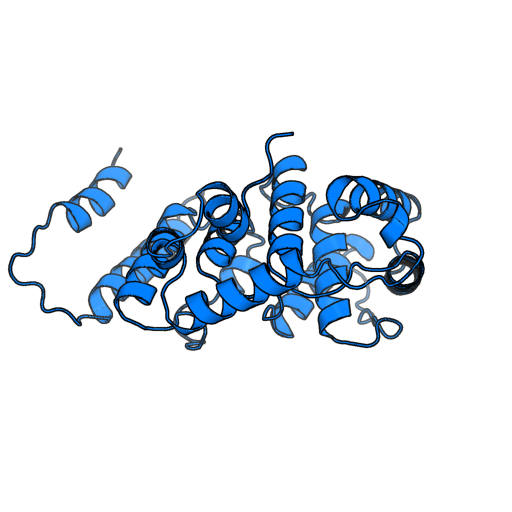 1 118 ? 23.486 -10.394 -15.584 1.00 46.03 118 TYR A C 1
ATOM 983 O O . TYR A 1 118 ? 23.132 -9.441 -16.264 1.00 46.03 118 TYR A O 1
ATOM 991 N N . ARG A 1 119 ? 24.272 -10.273 -14.501 1.00 52.50 119 ARG A N 1
ATOM 992 C CA . ARG A 1 119 ? 24.882 -9.062 -13.901 1.00 52.50 119 ARG A CA 1
ATOM 993 C C . ARG A 1 119 ? 23.950 -8.180 -13.060 1.00 52.50 119 ARG A C 1
ATOM 995 O O . ARG A 1 119 ? 23.392 -7.188 -13.514 1.00 52.50 119 ARG A O 1
ATOM 1002 N N . ARG A 1 120 ? 23.948 -8.478 -11.756 1.00 53.81 120 ARG A N 1
ATOM 1003 C CA . ARG A 1 120 ? 23.438 -7.625 -10.674 1.00 53.81 120 ARG A CA 1
ATOM 1004 C C . ARG A 1 120 ? 24.253 -6.330 -10.580 1.00 53.81 120 ARG A C 1
ATOM 1006 O O . ARG A 1 120 ? 25.255 -6.280 -9.871 1.00 53.81 120 ARG A O 1
ATOM 1013 N N . ARG A 1 121 ? 23.846 -5.270 -11.279 1.00 57.22 121 ARG A N 1
ATOM 1014 C CA . ARG A 1 121 ? 24.108 -3.922 -10.756 1.00 57.22 121 ARG A CA 1
ATOM 1015 C C . ARG A 1 121 ? 22.984 -3.613 -9.771 1.00 57.22 121 ARG A C 1
ATOM 1017 O O . ARG A 1 121 ? 21.833 -3.793 -10.157 1.00 57.22 121 ARG A O 1
ATOM 1024 N N . PRO A 1 122 ? 23.288 -3.190 -8.534 1.00 62.66 122 PRO A N 1
ATOM 1025 C CA . PRO A 1 122 ? 22.245 -2.821 -7.592 1.00 62.66 122 PRO A CA 1
ATOM 1026 C C . PRO A 1 122 ? 21.447 -1.666 -8.192 1.00 62.66 122 PRO A C 1
ATOM 1028 O O . PRO A 1 122 ? 22.038 -0.649 -8.557 1.00 62.66 122 PRO A O 1
ATOM 1031 N N . LEU A 1 123 ? 20.124 -1.808 -8.30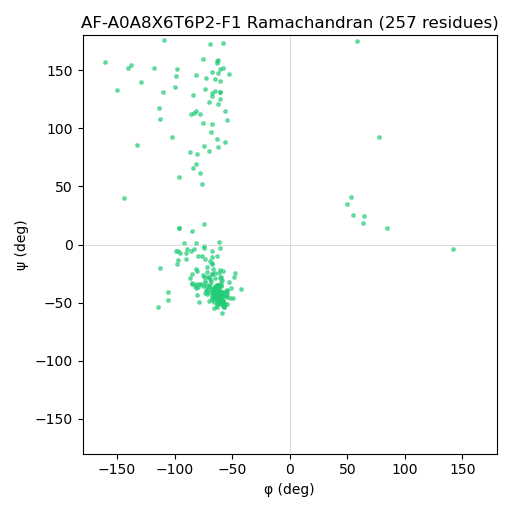1 1.00 66.06 123 LEU A N 1
ATOM 1032 C CA . LEU A 1 123 ? 19.293 -0.668 -8.676 1.00 66.06 123 LEU A CA 1
ATOM 1033 C C . LEU A 1 123 ? 19.467 0.424 -7.622 1.00 66.06 123 LEU A C 1
ATOM 1035 O O . LEU A 1 123 ? 19.383 0.172 -6.415 1.00 66.06 123 LEU A O 1
ATOM 1039 N N . THR A 1 124 ? 19.709 1.643 -8.066 1.00 73.25 124 THR A N 1
ATOM 1040 C CA . THR A 1 124 ? 19.765 2.809 -7.192 1.00 73.25 124 THR A CA 1
ATOM 1041 C C . THR A 1 124 ? 18.593 3.695 -7.549 1.00 73.25 124 THR A C 1
ATOM 1043 O O . THR A 1 124 ? 18.519 4.146 -8.682 1.00 73.25 124 THR A O 1
ATOM 1046 N N . LEU A 1 125 ? 17.682 3.898 -6.597 1.00 82.31 125 LEU A N 1
ATOM 1047 C CA . LEU A 1 125 ? 16.562 4.826 -6.738 1.00 82.31 125 LEU A CA 1
ATOM 1048 C C . LEU A 1 125 ? 16.926 6.168 -6.097 1.00 82.31 125 LEU A C 1
ATOM 1050 O O . LEU A 1 125 ? 16.326 6.556 -5.092 1.00 82.31 125 LEU A O 1
ATOM 1054 N N . ASN A 1 126 ? 18.006 6.796 -6.561 1.00 83.38 126 ASN A N 1
ATOM 1055 C CA . ASN A 1 126 ? 18.616 7.935 -5.871 1.00 83.38 126 ASN A CA 1
ATOM 1056 C C . ASN A 1 126 ? 17.783 9.206 -6.035 1.00 83.38 126 ASN A C 1
ATOM 1058 O O . ASN A 1 126 ? 17.779 10.053 -5.142 1.00 83.38 126 ASN A O 1
ATOM 1062 N N . ASN A 1 127 ? 17.042 9.305 -7.136 1.00 83.62 127 ASN A N 1
ATOM 1063 C CA . ASN A 1 127 ? 16.191 10.455 -7.422 1.00 83.62 127 ASN A CA 1
ATOM 1064 C C . ASN A 1 127 ? 14.940 10.509 -6.525 1.00 83.62 127 ASN A C 1
ATOM 1066 O O . ASN A 1 127 ? 14.356 11.575 -6.318 1.00 83.62 127 ASN A O 1
ATOM 1070 N N . LEU A 1 128 ? 14.549 9.385 -5.912 1.00 84.31 128 LEU A N 1
ATOM 1071 C CA . LEU A 1 128 ? 13.475 9.359 -4.921 1.00 84.31 128 LEU A CA 1
ATOM 1072 C C . LEU A 1 128 ? 14.003 9.752 -3.535 1.00 84.31 128 LEU A C 1
ATOM 1074 O O . LEU A 1 128 ? 14.749 9.019 -2.885 1.00 84.31 128 LEU A O 1
ATOM 1078 N N . LYS A 1 129 ? 13.535 10.911 -3.056 1.00 82.31 129 LYS A N 1
ATOM 1079 C CA . LYS A 1 129 ? 14.054 11.611 -1.866 1.00 82.31 129 LYS A CA 1
ATOM 1080 C C . LYS A 1 129 ? 13.963 10.839 -0.546 1.00 82.31 129 LYS A C 1
ATOM 1082 O O . LYS A 1 129 ? 14.684 11.172 0.388 1.00 82.31 129 LYS A O 1
ATOM 1087 N N . SER A 1 130 ? 13.077 9.850 -0.424 1.00 87.06 130 SER A N 1
ATOM 1088 C CA . SER A 1 130 ? 12.948 9.061 0.806 1.00 87.06 130 SER A CA 1
ATOM 1089 C C . SER A 1 130 ? 12.710 7.585 0.525 1.00 87.06 130 SER A C 1
ATOM 1091 O O . SER A 1 130 ? 12.113 7.216 -0.488 1.00 87.06 130 SER A O 1
ATOM 1093 N N . ASP A 1 131 ? 13.133 6.731 1.456 1.00 83.56 131 ASP A N 1
ATOM 1094 C CA . ASP A 1 131 ? 12.951 5.279 1.343 1.00 83.56 131 ASP A CA 1
ATOM 1095 C C . ASP A 1 131 ? 11.475 4.893 1.236 1.00 83.56 131 ASP A C 1
ATOM 1097 O O . ASP A 1 131 ? 11.117 3.985 0.489 1.00 83.56 131 ASP A O 1
ATOM 1101 N N . ARG A 1 132 ? 10.593 5.662 1.880 1.00 84.56 132 ARG A N 1
ATOM 1102 C CA . ARG A 1 132 ? 9.142 5.496 1.771 1.00 84.56 132 ARG A CA 1
ATOM 1103 C C . ARG A 1 132 ? 8.640 5.704 0.338 1.00 84.56 132 ARG A C 1
ATOM 1105 O O . ARG A 1 132 ? 7.832 4.912 -0.141 1.00 84.56 132 ARG A O 1
ATOM 1112 N N . ARG A 1 133 ? 9.160 6.708 -0.380 1.00 88.31 133 ARG A N 1
ATOM 1113 C CA . ARG A 1 133 ? 8.841 6.920 -1.807 1.00 88.31 133 ARG A CA 1
ATOM 1114 C C . ARG A 1 133 ? 9.370 5.783 -2.672 1.00 88.31 133 ARG A C 1
ATOM 1116 O O . ARG A 1 133 ? 8.645 5.305 -3.539 1.00 88.31 133 ARG A O 1
ATOM 1123 N N . LYS A 1 134 ? 10.587 5.304 -2.394 1.00 88.06 134 LYS A N 1
ATOM 1124 C CA . LYS A 1 134 ? 11.188 4.157 -3.097 1.00 88.06 134 LYS A CA 1
ATOM 1125 C C . LYS A 1 134 ? 10.349 2.889 -2.934 1.00 88.06 134 LYS A C 1
ATOM 1127 O O . LYS A 1 134 ? 10.104 2.199 -3.919 1.00 88.06 134 LYS A O 1
ATOM 1132 N N . ILE A 1 135 ? 9.867 2.610 -1.721 1.00 85.44 135 ILE A N 1
ATOM 1133 C CA . ILE A 1 135 ? 8.977 1.476 -1.431 1.00 85.44 135 ILE A CA 1
ATOM 1134 C C . ILE A 1 135 ? 7.683 1.576 -2.239 1.00 85.44 135 ILE A C 1
ATOM 1136 O O . ILE A 1 135 ? 7.332 0.627 -2.939 1.00 85.44 135 ILE A O 1
ATOM 1140 N N . LEU A 1 136 ? 7.003 2.725 -2.186 1.00 88.62 136 LEU A N 1
ATOM 1141 C CA . LEU A 1 136 ? 5.738 2.929 -2.898 1.00 88.62 136 LEU A CA 1
ATOM 1142 C C . LEU A 1 136 ? 5.905 2.810 -4.416 1.00 88.62 136 LEU A C 1
ATOM 1144 O O . LEU A 1 136 ? 5.059 2.212 -5.082 1.00 88.62 136 LEU A O 1
ATOM 1148 N N . PHE A 1 137 ? 7.004 3.333 -4.964 1.00 91.25 137 PHE A N 1
ATOM 1149 C CA . PHE A 1 137 ? 7.326 3.181 -6.379 1.00 91.25 137 PHE A CA 1
ATOM 1150 C C . PHE A 1 137 ? 7.543 1.713 -6.753 1.00 91.25 137 PHE A C 1
ATOM 1152 O O . PHE A 1 137 ? 6.901 1.226 -7.679 1.00 91.25 137 PHE A O 1
ATOM 1159 N N . ILE A 1 138 ? 8.382 0.985 -6.010 1.00 88.44 138 ILE A N 1
ATOM 1160 C CA . ILE A 1 138 ? 8.663 -0.430 -6.284 1.00 88.44 138 ILE A CA 1
ATOM 1161 C C . ILE A 1 138 ? 7.392 -1.278 -6.185 1.00 88.44 138 ILE A C 1
ATOM 1163 O O . ILE A 1 138 ? 7.154 -2.102 -7.062 1.00 88.44 138 ILE A O 1
ATOM 1167 N N . GLN A 1 139 ? 6.540 -1.054 -5.181 1.00 86.81 139 GLN A N 1
ATOM 1168 C CA . GLN A 1 139 ? 5.246 -1.738 -5.065 1.00 86.81 139 GLN A CA 1
ATOM 1169 C C . GLN A 1 139 ? 4.343 -1.458 -6.268 1.00 86.81 139 GLN A C 1
ATOM 1171 O O . GLN A 1 139 ? 3.745 -2.378 -6.824 1.00 86.81 139 GLN A O 1
ATOM 1176 N N . THR A 1 140 ? 4.274 -0.193 -6.682 1.00 90.94 140 THR A N 1
ATOM 1177 C CA . THR A 1 140 ? 3.478 0.247 -7.830 1.00 90.94 140 THR A CA 1
ATOM 1178 C C . THR A 1 140 ? 3.981 -0.400 -9.122 1.00 90.94 140 THR A C 1
ATOM 1180 O O . THR A 1 140 ? 3.208 -1.043 -9.830 1.00 90.94 140 THR A O 1
ATOM 1183 N N . ALA A 1 141 ? 5.281 -0.296 -9.404 1.00 90.75 141 ALA A N 1
ATOM 1184 C CA . ALA A 1 141 ? 5.904 -0.883 -10.584 1.00 90.75 141 ALA A CA 1
ATOM 1185 C C . ALA A 1 141 ? 5.771 -2.412 -10.590 1.00 90.75 141 ALA A C 1
ATOM 1187 O O . ALA A 1 141 ? 5.438 -3.008 -11.616 1.00 90.75 141 ALA A O 1
ATOM 1188 N N . TYR A 1 142 ? 5.977 -3.058 -9.440 1.00 87.94 142 TYR A N 1
ATOM 1189 C CA . TYR A 1 142 ? 5.842 -4.501 -9.322 1.00 87.94 142 TYR A CA 1
ATOM 1190 C C . TYR A 1 142 ? 4.407 -4.951 -9.604 1.00 87.94 142 TYR A C 1
ATOM 1192 O O . TYR A 1 142 ? 4.202 -5.773 -10.488 1.00 87.94 142 TYR A O 1
ATOM 1200 N N . LEU A 1 143 ? 3.399 -4.397 -8.926 1.00 88.50 143 LEU A N 1
ATOM 1201 C CA . LEU A 1 143 ? 2.013 -4.847 -9.096 1.00 88.50 143 LEU A CA 1
ATOM 1202 C C . LEU A 1 143 ? 1.469 -4.561 -10.506 1.00 88.50 143 LEU A C 1
ATOM 1204 O O . LEU A 1 143 ? 0.818 -5.434 -11.087 1.00 88.50 143 LEU A O 1
ATOM 1208 N N . LEU A 1 144 ? 1.778 -3.396 -11.086 1.00 90.00 144 LEU A N 1
ATOM 1209 C CA . LEU A 1 144 ? 1.234 -2.987 -12.388 1.00 90.00 144 LEU A CA 1
ATOM 1210 C C . LEU A 1 144 ? 1.971 -3.590 -13.588 1.00 90.00 144 LEU A C 1
ATOM 1212 O O . LEU A 1 144 ? 1.334 -3.883 -14.599 1.00 90.00 144 LEU A O 1
ATOM 1216 N N . VAL A 1 145 ? 3.288 -3.786 -13.493 1.00 87.50 145 VAL A N 1
ATOM 1217 C CA . VAL A 1 145 ? 4.122 -4.159 -14.648 1.00 87.50 145 VAL A CA 1
ATOM 1218 C C . VAL A 1 145 ? 4.722 -5.554 -14.488 1.00 87.50 145 VAL A C 1
ATOM 1220 O O . VAL A 1 145 ? 4.525 -6.408 -15.350 1.00 87.50 145 VAL A O 1
ATOM 1223 N N . TYR A 1 146 ? 5.421 -5.818 -13.382 1.00 83.38 146 TYR A N 1
ATOM 1224 C CA . TYR A 1 146 ? 6.258 -7.024 -13.237 1.00 83.38 146 TYR A CA 1
ATOM 1225 C C . TYR A 1 146 ? 5.574 -8.200 -12.531 1.00 83.38 146 TYR A C 1
ATOM 1227 O O . TYR A 1 146 ? 6.091 -9.314 -12.523 1.00 83.38 146 TYR A O 1
ATOM 1235 N N . GLY A 1 147 ? 4.376 -7.991 -11.994 1.00 78.62 147 GLY A N 1
ATOM 1236 C CA . GLY A 1 147 ? 3.598 -8.984 -11.262 1.00 78.62 147 GLY A CA 1
ATOM 1237 C C . GLY A 1 147 ? 2.957 -10.052 -12.148 1.00 78.62 147 GLY A C 1
ATOM 1238 O O . GLY A 1 147 ? 2.021 -10.709 -11.712 1.00 78.62 147 GLY A O 1
ATOM 1239 N N . VAL A 1 148 ? 3.421 -10.227 -13.390 1.00 75.50 148 VAL A N 1
ATOM 1240 C CA . VAL A 1 148 ? 2.899 -11.229 -14.338 1.00 75.50 148 VAL A CA 1
ATOM 1241 C C . VAL A 1 148 ? 3.069 -12.666 -13.843 1.00 75.50 148 VAL A C 1
ATOM 1243 O O . VAL A 1 148 ? 2.302 -13.535 -14.234 1.00 75.50 148 VAL A O 1
ATOM 1246 N N . ASN A 1 149 ? 4.038 -12.903 -12.957 1.00 73.75 149 ASN A N 1
ATOM 1247 C CA . ASN A 1 149 ? 4.283 -14.209 -12.343 1.00 73.75 149 ASN A CA 1
ATOM 1248 C C . ASN A 1 149 ? 3.532 -14.401 -11.016 1.00 73.75 149 ASN A C 1
ATOM 1250 O O . ASN A 1 149 ? 3.709 -15.425 -10.356 1.00 73.75 149 ASN A O 1
ATOM 1254 N N . LEU A 1 150 ? 2.737 -13.417 -10.586 1.00 77.75 150 LEU A N 1
ATOM 1255 C CA . LEU A 1 150 ? 1.923 -13.563 -9.388 1.00 77.75 150 LEU A CA 1
ATOM 1256 C C . LEU A 1 150 ? 0.747 -14.505 -9.671 1.00 77.75 150 LEU A C 1
ATOM 1258 O O . LEU A 1 150 ? 0.154 -14.425 -10.747 1.00 77.75 150 LEU A O 1
ATOM 1262 N N . PRO A 1 151 ? 0.343 -15.351 -8.706 1.00 80.69 151 PRO A N 1
ATOM 1263 C CA . PRO A 1 151 ? -0.872 -16.160 -8.799 1.00 80.69 151 PRO A CA 1
ATOM 1264 C C . PRO A 1 151 ? -2.119 -15.289 -8.551 1.00 80.69 151 PRO A C 1
ATOM 1266 O O . PRO A 1 151 ? -2.924 -15.564 -7.662 1.00 80.69 151 PRO A O 1
ATOM 1269 N N . MET A 1 152 ? -2.219 -14.179 -9.278 1.00 83.19 152 MET A N 1
ATOM 1270 C CA . MET A 1 152 ? -3.194 -13.111 -9.107 1.00 83.19 152 MET A CA 1
ATOM 1271 C C . MET A 1 152 ? -3.460 -12.482 -10.474 1.00 83.19 152 MET A C 1
ATOM 1273 O O . MET A 1 152 ? -2.516 -12.178 -11.211 1.00 83.19 152 MET A O 1
ATOM 1277 N N . ASP A 1 153 ? -4.730 -12.282 -10.822 1.00 89.12 153 ASP A N 1
ATOM 1278 C CA . ASP A 1 153 ? -5.058 -11.630 -12.084 1.00 89.12 153 ASP A CA 1
ATOM 1279 C C . ASP A 1 153 ? -4.677 -10.132 -12.057 1.00 89.12 153 ASP A C 1
ATOM 1281 O O . ASP A 1 153 ? -4.212 -9.579 -11.056 1.00 89.12 153 ASP A O 1
ATOM 1285 N N . PHE A 1 154 ? -4.782 -9.446 -13.195 1.00 88.88 154 PHE A N 1
ATOM 1286 C CA . PHE A 1 154 ? -4.446 -8.020 -13.243 1.00 88.88 154 PHE A CA 1
ATOM 1287 C C . PHE A 1 154 ? -5.389 -7.155 -12.393 1.00 88.88 154 PHE A C 1
ATOM 1289 O O . PHE A 1 154 ? -4.938 -6.194 -11.771 1.00 88.88 154 PHE A O 1
ATOM 1296 N N . LYS A 1 155 ? -6.676 -7.504 -12.335 1.00 89.50 155 LYS A N 1
ATOM 1297 C CA . LYS A 1 155 ? -7.689 -6.743 -11.603 1.00 89.50 155 LYS A CA 1
ATOM 1298 C C . LYS A 1 155 ? -7.437 -6.814 -10.098 1.00 89.50 155 LYS A C 1
ATOM 1300 O O . LYS A 1 155 ? -7.436 -5.784 -9.436 1.00 89.50 155 LYS A O 1
ATOM 1305 N N . ASP A 1 156 ? -7.139 -7.992 -9.575 1.00 88.69 156 ASP A N 1
ATOM 1306 C CA . ASP A 1 156 ? -6.795 -8.214 -8.176 1.00 88.69 156 ASP A CA 1
ATOM 1307 C C . ASP A 1 156 ? -5.517 -7.455 -7.784 1.00 88.69 156 ASP A C 1
ATOM 1309 O O . ASP A 1 156 ? -5.443 -6.879 -6.697 1.00 88.69 156 ASP A O 1
ATOM 1313 N N . ARG A 1 157 ? -4.521 -7.378 -8.682 1.00 89.19 157 ARG A N 1
ATOM 1314 C CA . ARG A 1 157 ? -3.299 -6.580 -8.456 1.00 89.19 157 ARG A CA 1
ATOM 1315 C C . ARG A 1 157 ? -3.600 -5.088 -8.367 1.00 89.19 157 ARG A C 1
ATOM 1317 O O . ARG A 1 157 ? -3.048 -4.404 -7.504 1.00 89.19 157 ARG A O 1
ATOM 1324 N N . VAL A 1 158 ? -4.473 -4.592 -9.240 1.00 90.00 158 VAL A N 1
ATOM 1325 C CA . VAL A 1 158 ? -4.952 -3.205 -9.219 1.00 90.00 158 VAL A CA 1
ATOM 1326 C C . VAL A 1 158 ? -5.746 -2.919 -7.944 1.00 90.00 158 VAL A C 1
ATOM 1328 O O . VAL A 1 158 ? -5.517 -1.900 -7.295 1.00 90.00 158 VAL A O 1
ATOM 1331 N N . ASP A 1 159 ? -6.631 -3.827 -7.542 1.00 88.75 159 ASP A N 1
ATOM 1332 C CA . ASP A 1 159 ? -7.452 -3.691 -6.339 1.00 88.75 159 ASP A CA 1
ATOM 1333 C C . ASP A 1 159 ? -6.593 -3.696 -5.077 1.00 88.75 159 ASP A C 1
ATOM 1335 O O . ASP A 1 159 ? -6.789 -2.869 -4.182 1.00 88.75 159 ASP A O 1
ATOM 1339 N N . LEU A 1 160 ? -5.578 -4.558 -5.037 1.00 87.81 160 LEU A N 1
ATOM 1340 C CA . LEU A 1 160 ? -4.583 -4.542 -3.981 1.00 87.81 160 LEU A CA 1
ATOM 1341 C C . LEU A 1 160 ? -3.823 -3.214 -3.960 1.00 87.81 160 LEU A C 1
ATOM 1343 O O . LEU A 1 160 ? -3.729 -2.588 -2.908 1.00 87.81 160 LEU A O 1
ATOM 1347 N N . LEU A 1 161 ? -3.308 -2.754 -5.101 1.00 89.31 161 LEU A N 1
ATOM 1348 C CA . LEU A 1 161 ? -2.584 -1.487 -5.176 1.00 89.31 161 LEU A CA 1
ATOM 1349 C C . LEU A 1 161 ? -3.454 -0.310 -4.716 1.00 89.31 161 LEU A C 1
ATOM 1351 O O . LEU A 1 161 ? -2.985 0.541 -3.959 1.00 89.31 161 LEU A O 1
ATOM 1355 N N . TYR A 1 162 ? -4.730 -0.290 -5.103 1.00 88.88 162 TYR A N 1
ATOM 1356 C CA . TYR A 1 162 ? -5.697 0.680 -4.607 1.00 88.88 162 TYR A CA 1
ATOM 1357 C C . TYR A 1 162 ? -5.772 0.638 -3.077 1.00 88.88 162 TYR A C 1
ATOM 1359 O O . TYR A 1 162 ? -5.594 1.677 -2.442 1.00 88.88 162 TYR A O 1
ATOM 1367 N N . LEU A 1 163 ? -5.955 -0.540 -2.469 1.00 89.25 163 LEU A N 1
ATOM 1368 C CA . LEU A 1 163 ? -6.008 -0.684 -1.009 1.00 89.25 163 LEU A CA 1
ATOM 1369 C C . LEU A 1 163 ? -4.737 -0.164 -0.322 1.00 89.25 163 LEU A C 1
ATOM 1371 O O . LEU A 1 163 ? -4.842 0.530 0.691 1.00 89.25 163 LEU A O 1
ATOM 1375 N N . ILE A 1 164 ? -3.554 -0.436 -0.887 1.00 88.31 164 ILE A N 1
ATOM 1376 C CA . ILE A 1 164 ? -2.269 0.076 -0.381 1.00 88.31 164 ILE A CA 1
ATOM 1377 C C . ILE A 1 164 ? -2.290 1.605 -0.346 1.00 88.31 164 ILE A C 1
ATOM 1379 O O . ILE A 1 164 ? -2.059 2.213 0.701 1.00 88.31 164 ILE A O 1
ATOM 1383 N N . TRP A 1 165 ? -2.637 2.233 -1.471 1.00 89.56 165 TRP A N 1
ATOM 1384 C CA . TRP A 1 165 ? -2.703 3.689 -1.589 1.00 89.56 165 TRP A CA 1
ATOM 1385 C C . TRP A 1 165 ? -3.825 4.318 -0.757 1.00 89.56 165 TRP A C 1
ATOM 1387 O O . TRP A 1 165 ? -3.714 5.474 -0.350 1.00 89.56 165 TRP A O 1
ATOM 1397 N N . GLN A 1 166 ? -4.893 3.576 -0.450 1.00 89.62 166 GLN A N 1
ATOM 1398 C CA . GLN A 1 166 ? -5.920 4.021 0.492 1.00 89.62 166 GLN A CA 1
ATOM 1399 C C . GLN A 1 166 ? -5.460 3.936 1.959 1.00 89.62 166 GLN A C 1
ATOM 1401 O O . GLN A 1 166 ? -5.962 4.688 2.797 1.00 89.62 166 GLN A O 1
ATOM 1406 N N . ALA A 1 167 ? -4.519 3.046 2.279 1.00 89.62 167 ALA A N 1
ATOM 1407 C CA . ALA A 1 167 ? -4.042 2.822 3.640 1.00 89.62 167 ALA A CA 1
ATOM 1408 C C . ALA A 1 167 ? -2.923 3.786 4.075 1.00 89.62 167 ALA A C 1
ATOM 1410 O O . ALA A 1 167 ? -2.782 4.043 5.271 1.00 89.62 167 ALA A O 1
ATOM 1411 N N . VAL A 1 168 ? -2.151 4.347 3.139 1.00 89.00 168 VAL A N 1
ATOM 1412 C CA . VAL A 1 168 ? -1.010 5.233 3.438 1.00 89.00 168 VAL A CA 1
ATOM 1413 C C . VAL A 1 168 ? -1.368 6.713 3.318 1.00 89.00 168 VAL A C 1
ATOM 1415 O O . VAL A 1 168 ? -2.148 7.096 2.455 1.00 89.00 168 VAL A O 1
ATOM 1418 N N . SER A 1 169 ? -0.788 7.574 4.157 1.00 89.94 169 SER A N 1
ATOM 1419 C CA . SER A 1 169 ? -1.037 9.028 4.142 1.00 89.94 169 SER A CA 1
ATOM 1420 C C . SER A 1 169 ? -0.204 9.803 3.114 1.00 89.94 169 SER A C 1
ATOM 1422 O O . SER A 1 169 ? -0.353 11.018 3.007 1.00 89.94 169 SER A O 1
ATOM 1424 N N . ASP A 1 170 ? 0.697 9.128 2.403 1.00 89.25 170 ASP A N 1
ATOM 1425 C CA . ASP A 1 170 ? 1.607 9.729 1.430 1.00 89.25 170 ASP A CA 1
ATOM 1426 C C . ASP A 1 170 ? 0.861 10.388 0.264 1.00 89.25 170 ASP A C 1
ATOM 1428 O O . ASP A 1 170 ? -0.196 9.923 -0.173 1.00 89.25 170 ASP A O 1
ATOM 1432 N N . SER A 1 171 ? 1.439 11.466 -0.271 1.00 89.38 171 SER A N 1
ATOM 1433 C CA . SER A 1 171 ? 1.024 12.017 -1.561 1.00 89.38 171 SER A CA 1
ATOM 1434 C C 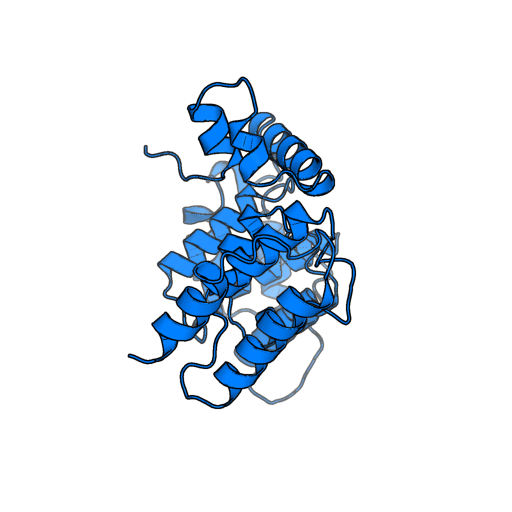. SER A 1 171 ? 1.253 10.996 -2.675 1.00 89.38 171 SER A C 1
ATOM 1436 O O . SER A 1 171 ? 2.077 10.090 -2.549 1.00 89.38 171 SER A O 1
ATOM 1438 N N . TYR A 1 172 ? 0.556 11.146 -3.798 1.00 90.88 172 TYR A N 1
ATOM 1439 C CA . TYR A 1 172 ? 0.838 10.330 -4.978 1.00 90.88 172 TYR A CA 1
ATOM 1440 C C . TYR A 1 172 ? 2.250 10.587 -5.518 1.00 90.88 172 TYR A C 1
ATOM 1442 O O . TYR A 1 172 ? 2.849 11.628 -5.240 1.00 90.88 172 TYR A O 1
ATOM 1450 N N . LEU A 1 173 ? 2.800 9.610 -6.238 1.00 90.75 173 LEU A N 1
ATOM 1451 C CA . LEU A 1 173 ? 4.010 9.775 -7.039 1.00 90.75 173 LEU A CA 1
ATOM 1452 C C . LEU A 1 173 ? 3.688 10.711 -8.199 1.00 90.75 173 LEU A C 1
ATOM 1454 O O . LEU A 1 173 ? 2.684 10.534 -8.884 1.00 90.75 173 LEU A O 1
ATOM 1458 N N . THR A 1 174 ? 4.527 11.719 -8.383 1.00 90.50 174 THR A N 1
ATOM 1459 C CA . THR A 1 174 ? 4.443 12.614 -9.538 1.00 90.50 174 THR A CA 1
ATOM 1460 C C . THR A 1 174 ? 4.967 11.918 -10.790 1.00 90.50 174 THR A C 1
ATOM 1462 O O . THR A 1 174 ? 5.751 10.970 -10.699 1.00 90.50 174 THR A O 1
ATOM 1465 N N . TYR A 1 175 ? 4.587 12.420 -11.965 1.00 90.31 175 TYR A N 1
ATOM 1466 C CA . TYR A 1 175 ? 5.135 11.978 -13.243 1.00 90.31 175 TYR A CA 1
ATOM 1467 C C . TYR A 1 175 ? 6.663 12.020 -13.233 1.00 90.31 175 TYR A C 1
ATOM 1469 O O . TYR A 1 175 ? 7.300 11.041 -13.607 1.00 90.31 175 TYR A O 1
ATOM 1477 N N . GLN A 1 176 ? 7.249 13.115 -12.736 1.00 90.44 176 GLN A N 1
ATOM 1478 C CA . GLN A 1 176 ? 8.700 13.275 -12.653 1.00 90.44 176 GLN A CA 1
ATOM 1479 C C . GLN A 1 176 ? 9.340 12.195 -11.772 1.00 90.44 176 GLN A C 1
ATOM 1481 O O . GLN A 1 176 ? 10.299 11.557 -12.190 1.00 90.44 176 GLN A O 1
ATOM 1486 N N . GLU A 1 177 ? 8.781 11.926 -10.587 1.00 92.31 177 GLU A N 1
ATOM 1487 C CA . GLU A 1 177 ? 9.286 10.857 -9.715 1.00 92.31 177 GLU A CA 1
ATOM 1488 C C . GLU A 1 177 ? 9.179 9.477 -10.366 1.00 92.31 177 GLU A C 1
ATOM 1490 O O . GLU A 1 177 ? 10.095 8.666 -10.227 1.00 92.31 177 GLU A O 1
ATOM 1495 N N . LEU A 1 178 ? 8.080 9.197 -11.073 1.00 92.25 178 LEU A N 1
ATOM 1496 C CA . LEU A 1 178 ? 7.936 7.947 -11.812 1.00 92.25 178 LEU A CA 1
ATOM 1497 C C . LEU A 1 178 ? 8.932 7.859 -12.970 1.00 92.25 178 LEU A C 1
ATOM 1499 O O . LEU A 1 178 ? 9.505 6.790 -13.172 1.00 92.25 178 LEU A O 1
ATOM 1503 N N . ALA A 1 179 ? 9.137 8.945 -13.715 1.00 91.62 179 ALA A N 1
ATOM 1504 C CA . ALA A 1 179 ? 10.034 8.999 -14.863 1.00 91.62 179 ALA A CA 1
ATOM 1505 C C . ALA A 1 179 ? 11.486 8.801 -14.425 1.00 91.62 179 ALA A C 1
ATOM 1507 O O . ALA A 1 179 ? 12.167 7.915 -14.942 1.00 91.62 179 ALA A O 1
ATOM 1508 N N . ASP A 1 180 ? 11.925 9.545 -13.410 1.00 91.00 180 ASP A N 1
ATOM 1509 C CA . ASP A 1 180 ? 13.273 9.450 -12.854 1.00 91.00 180 ASP A CA 1
ATOM 1510 C C . ASP A 1 180 ? 13.559 8.044 -12.327 1.00 91.00 180 ASP A C 1
ATOM 1512 O O . ASP A 1 180 ? 14.585 7.444 -12.654 1.00 91.00 180 ASP A O 1
ATOM 1516 N N . ALA A 1 181 ? 12.626 7.486 -11.553 1.00 91.25 181 ALA A N 1
ATOM 1517 C CA . ALA A 1 181 ? 12.772 6.150 -11.000 1.00 91.25 181 ALA A CA 1
ATOM 1518 C C . ALA A 1 181 ? 12.733 5.069 -12.094 1.00 91.25 181 ALA A C 1
ATOM 1520 O O . ALA A 1 181 ? 13.493 4.103 -12.040 1.00 91.25 181 ALA A O 1
ATOM 1521 N N . SER A 1 182 ? 11.893 5.225 -13.121 1.00 90.19 182 SER A N 1
ATOM 1522 C CA . SER A 1 182 ? 11.808 4.276 -14.242 1.00 90.19 182 SER A CA 1
ATOM 1523 C C . SER A 1 182 ? 13.048 4.315 -15.131 1.00 90.19 182 SER A C 1
ATOM 1525 O O . SER A 1 182 ? 13.507 3.264 -15.586 1.00 90.19 182 SER A O 1
ATOM 1527 N N . PHE A 1 183 ? 13.631 5.500 -15.323 1.00 88.44 183 PHE A N 1
ATOM 1528 C CA . PHE A 1 183 ? 14.910 5.675 -16.001 1.00 88.44 183 PHE A CA 1
ATOM 1529 C C . PHE A 1 183 ? 16.049 5.002 -15.224 1.00 88.44 183 PHE A C 1
ATOM 1531 O O . PHE A 1 183 ? 16.826 4.241 -15.804 1.00 88.44 183 PHE A O 1
ATOM 1538 N N . GLU A 1 184 ? 16.112 5.194 -13.902 1.00 87.19 184 GLU A N 1
ATOM 1539 C CA . GLU A 1 184 ? 17.077 4.509 -13.032 1.00 87.19 184 GLU A CA 1
ATOM 1540 C C . GLU A 1 184 ? 16.905 2.980 -13.057 1.00 87.19 184 GLU A C 1
ATOM 1542 O O . GLU A 1 184 ? 17.894 2.240 -13.047 1.00 87.19 184 GLU A O 1
ATOM 1547 N N . LEU A 1 185 ? 15.660 2.497 -13.163 1.00 83.56 185 LEU A N 1
ATOM 1548 C CA . LEU A 1 185 ? 15.354 1.082 -13.374 1.00 83.56 185 LEU A CA 1
ATOM 1549 C C . LEU A 1 185 ? 15.748 0.563 -14.760 1.00 83.56 185 LEU A C 1
ATOM 1551 O O . LEU A 1 185 ? 15.784 -0.650 -14.948 1.00 83.56 185 LEU A O 1
ATOM 1555 N N . LYS A 1 186 ? 16.043 1.432 -15.733 1.00 86.00 186 LYS A N 1
ATOM 1556 C CA . LYS A 1 186 ? 16.186 1.059 -17.151 1.00 86.00 186 LYS A CA 1
ATOM 1557 C C . LYS A 1 186 ? 14.963 0.296 -17.663 1.00 86.00 186 LYS A C 1
ATOM 1559 O O . LYS A 1 186 ? 15.080 -0.702 -18.376 1.00 86.00 186 LYS A O 1
ATOM 1564 N N . MET A 1 187 ? 13.788 0.751 -17.242 1.00 88.00 187 MET A N 1
ATOM 1565 C CA . MET A 1 187 ? 12.516 0.196 -17.677 1.00 88.00 187 MET A CA 1
ATOM 1566 C C . MET A 1 187 ? 12.371 0.346 -19.196 1.00 88.00 187 MET A C 1
ATOM 1568 O O . MET A 1 187 ? 12.757 1.366 -19.759 1.00 88.00 187 MET A O 1
ATOM 1572 N N . LYS A 1 188 ? 11.821 -0.672 -19.866 1.00 89.44 188 LYS A N 1
ATOM 1573 C CA . LYS A 1 188 ? 11.529 -0.597 -21.304 1.00 89.44 188 LYS A CA 1
ATOM 1574 C C . LYS A 1 188 ? 10.421 0.423 -21.557 1.00 89.44 188 LYS A C 1
ATOM 1576 O O . LYS A 1 188 ? 9.485 0.499 -20.764 1.00 89.44 188 LYS A O 1
ATOM 1581 N N . ASP A 1 189 ? 10.442 1.092 -22.706 1.00 89.75 189 ASP A N 1
ATOM 1582 C CA . ASP A 1 189 ? 9.408 2.072 -23.076 1.00 89.75 189 ASP A CA 1
ATOM 1583 C C . ASP A 1 189 ? 7.989 1.487 -23.008 1.00 89.75 189 ASP A C 1
ATOM 1585 O O . ASP A 1 189 ? 7.065 2.127 -22.513 1.00 89.75 189 ASP A O 1
ATOM 1589 N N . SER A 1 190 ? 7.809 0.227 -23.419 1.00 91.62 190 SER A N 1
ATOM 1590 C CA . SER A 1 190 ? 6.516 -0.463 -23.325 1.00 91.62 190 SER A CA 1
ATOM 1591 C C . SER A 1 190 ? 6.026 -0.646 -21.887 1.00 91.62 190 SER A C 1
ATOM 1593 O O . SER A 1 190 ? 4.824 -0.641 -21.633 1.00 91.62 190 SER A O 1
ATOM 1595 N N . ASP A 1 191 ? 6.951 -0.858 -20.954 1.00 90.69 191 ASP A N 1
ATOM 1596 C CA . ASP A 1 191 ? 6.657 -1.075 -19.539 1.00 90.69 191 ASP A CA 1
ATOM 1597 C C . ASP A 1 191 ? 6.418 0.260 -18.829 1.00 90.69 191 ASP A C 1
ATOM 1599 O O . ASP A 1 191 ? 5.493 0.372 -18.024 1.00 90.69 191 ASP A O 1
ATOM 1603 N N . TRP A 1 192 ? 7.171 1.290 -19.215 1.00 91.62 192 TRP A N 1
ATOM 1604 C CA . TRP A 1 192 ? 6.954 2.674 -18.809 1.00 91.62 192 TRP A CA 1
ATOM 1605 C C . TRP A 1 192 ? 5.561 3.176 -19.209 1.00 91.62 192 TRP A C 1
ATOM 1607 O O . TRP A 1 192 ? 4.808 3.647 -18.360 1.00 91.62 192 TRP A O 1
ATOM 1617 N N . LEU A 1 193 ? 5.166 2.996 -20.474 1.00 92.00 193 LEU A N 1
ATOM 1618 C CA . LEU A 1 193 ? 3.846 3.411 -20.960 1.00 92.00 193 LEU A CA 1
ATOM 1619 C C . LEU A 1 193 ? 2.707 2.712 -20.205 1.00 92.00 193 LEU A C 1
ATOM 1621 O O . LEU A 1 193 ? 1.721 3.357 -19.844 1.00 92.00 193 LEU A O 1
ATOM 1625 N N . LYS A 1 194 ? 2.853 1.412 -19.910 1.00 91.62 194 LYS A N 1
ATOM 1626 C CA . LYS A 1 194 ? 1.898 0.671 -19.068 1.00 91.62 194 LYS A CA 1
ATOM 1627 C C . LYS A 1 194 ? 1.846 1.234 -17.654 1.00 91.62 194 LYS A C 1
ATOM 1629 O O . LYS A 1 194 ? 0.752 1.412 -17.125 1.00 91.62 194 LYS A O 1
ATOM 1634 N N . LEU A 1 195 ? 3.003 1.505 -17.045 1.00 92.44 195 LEU A N 1
ATOM 1635 C CA . LEU A 1 195 ? 3.081 2.073 -15.704 1.00 92.44 195 LEU A CA 1
ATOM 1636 C C . LEU A 1 195 ? 2.334 3.405 -15.635 1.00 92.44 195 LEU A C 1
ATOM 1638 O O . LEU A 1 195 ? 1.462 3.543 -14.785 1.00 92.44 195 LEU A O 1
ATOM 1642 N N . CYS A 1 196 ? 2.622 4.344 -16.541 1.00 91.12 196 CYS A N 1
ATOM 1643 C CA . CYS A 1 196 ? 1.935 5.635 -16.597 1.00 91.12 196 CYS A CA 1
ATOM 1644 C C . CYS A 1 196 ? 0.428 5.460 -16.761 1.00 91.12 196 CYS A C 1
ATOM 1646 O O . CYS A 1 196 ? -0.337 5.949 -15.932 1.00 91.12 196 CYS A O 1
ATOM 1648 N N . HIS A 1 197 ? 0.012 4.707 -17.784 1.00 90.50 197 HIS A N 1
ATOM 1649 C CA . HIS A 1 197 ? -1.399 4.509 -18.091 1.00 90.50 197 HIS A CA 1
ATOM 1650 C C . HIS A 1 197 ? -2.161 3.908 -16.903 1.00 90.50 197 HIS A C 1
ATOM 1652 O O . HIS A 1 197 ? -3.202 4.424 -16.496 1.00 90.50 197 HIS A O 1
ATOM 1658 N N . TYR A 1 198 ? -1.636 2.840 -16.301 1.00 91.00 198 TYR A N 1
ATOM 1659 C CA . TYR A 1 198 ? -2.300 2.176 -15.184 1.00 91.00 198 TYR A CA 1
ATOM 1660 C C . TYR A 1 198 ? -2.240 2.985 -13.889 1.00 91.00 198 TYR A C 1
ATOM 1662 O O . TYR A 1 198 ? -3.204 2.979 -13.125 1.00 91.00 198 TYR A O 1
ATOM 1670 N N . TYR A 1 199 ? -1.144 3.696 -13.629 1.00 91.06 199 TYR A N 1
ATOM 1671 C CA . TYR A 1 199 ? -1.028 4.538 -12.444 1.00 91.06 199 TYR A CA 1
ATOM 1672 C C . TYR A 1 199 ? -2.011 5.710 -12.490 1.00 91.06 199 TYR A C 1
ATOM 1674 O O . TYR A 1 199 ? -2.732 5.958 -11.520 1.00 91.06 199 TYR A O 1
ATOM 1682 N N . GLU A 1 200 ? -2.092 6.386 -13.635 1.00 89.31 200 GLU A N 1
ATOM 1683 C CA . GLU A 1 200 ? -3.047 7.467 -13.859 1.00 89.31 200 GLU A CA 1
ATOM 1684 C C . GLU A 1 200 ? -4.493 6.966 -13.757 1.00 89.31 200 GLU A C 1
ATOM 1686 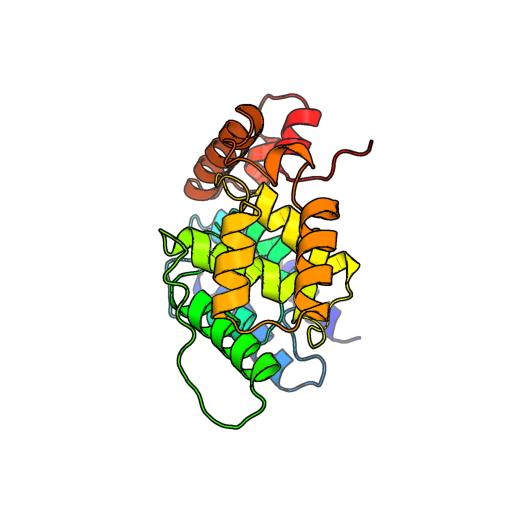O O . GLU A 1 200 ? -5.306 7.593 -13.085 1.00 89.31 200 GLU A O 1
ATOM 1691 N N . THR A 1 201 ? -4.791 5.801 -14.342 1.00 87.94 201 THR A N 1
ATOM 1692 C CA . THR A 1 201 ? -6.154 5.248 -14.388 1.00 87.94 201 THR A CA 1
ATOM 1693 C C . THR A 1 201 ? -6.641 4.733 -13.032 1.00 87.94 201 THR A C 1
ATOM 1695 O O . THR A 1 201 ? -7.801 4.936 -12.677 1.00 87.94 201 THR A O 1
ATOM 1698 N N . TYR A 1 202 ? -5.790 4.030 -12.279 1.00 86.38 202 TYR A N 1
ATOM 1699 C CA . TYR A 1 202 ? -6.240 3.238 -11.126 1.00 86.38 202 TYR A CA 1
ATOM 1700 C C . TYR A 1 202 ? -5.763 3.744 -9.767 1.00 86.38 202 TYR A C 1
ATOM 1702 O O . TYR A 1 202 ? -6.346 3.382 -8.742 1.00 86.38 202 TYR A O 1
ATOM 1710 N N . VAL A 1 203 ? -4.697 4.545 -9.727 1.00 84.62 203 VAL A N 1
ATOM 1711 C CA . VAL A 1 203 ? -4.113 5.000 -8.460 1.00 84.62 203 VAL A CA 1
ATOM 1712 C C . VAL A 1 203 ? -4.448 6.455 -8.189 1.00 84.62 203 VAL A C 1
ATOM 1714 O O . VAL A 1 203 ? -4.854 6.788 -7.071 1.00 84.62 203 VAL A O 1
ATOM 1717 N N . THR A 1 204 ? -4.272 7.317 -9.188 1.00 81.31 204 THR A N 1
ATOM 1718 C CA . THR A 1 204 ? -4.348 8.771 -9.015 1.00 81.31 204 THR A CA 1
ATOM 1719 C C . THR A 1 204 ? -5.586 9.385 -9.659 1.00 81.31 204 THR A C 1
ATOM 1721 O O . THR A 1 204 ? -6.387 8.708 -10.290 1.00 81.31 204 THR A O 1
ATOM 1724 N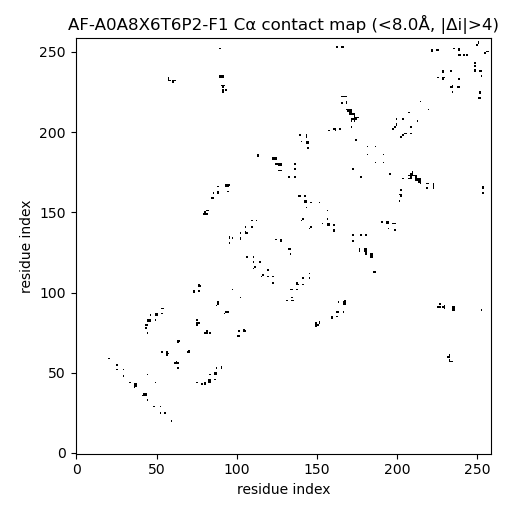 N . SER A 1 205 ? -5.749 10.694 -9.467 1.00 70.88 205 SER A N 1
ATOM 1725 C CA . SER A 1 205 ? -6.587 11.512 -10.345 1.00 70.88 205 SER A CA 1
ATOM 1726 C C . SER A 1 205 ? -5.699 12.231 -11.372 1.00 70.88 205 SER A C 1
ATOM 1728 O O . SER A 1 205 ? -4.578 12.593 -11.005 1.00 70.88 205 SER A O 1
ATOM 1730 N N . PRO A 1 206 ? -6.185 12.555 -12.584 1.00 65.19 206 PRO A N 1
ATOM 1731 C CA . PRO A 1 206 ? -5.370 13.209 -13.617 1.00 65.19 206 PRO A CA 1
ATOM 1732 C C . PRO A 1 206 ? -4.635 14.468 -13.119 1.00 65.19 206 PRO A C 1
ATOM 1734 O O . PRO A 1 206 ? -3.463 14.680 -13.397 1.00 65.19 206 PRO A O 1
ATOM 1737 N N . LYS A 1 207 ? -5.281 15.266 -12.253 1.00 62.81 207 LYS A N 1
ATOM 1738 C CA . LYS A 1 207 ? -4.701 16.502 -11.690 1.00 62.81 207 LYS A CA 1
ATOM 1739 C C . LYS A 1 207 ? -3.513 16.281 -10.744 1.00 62.81 207 LYS A C 1
ATOM 1741 O O . LYS A 1 207 ? -2.711 17.187 -10.552 1.00 62.81 207 LYS A O 1
ATOM 1746 N N . SER A 1 208 ? -3.421 15.110 -10.114 1.00 67.25 208 SER A N 1
ATOM 1747 C CA . SER A 1 208 ? -2.370 14.797 -9.134 1.00 67.25 208 SER A CA 1
ATOM 1748 C C . SER A 1 208 ? -1.108 14.194 -9.750 1.00 67.25 208 SER A C 1
ATOM 1750 O O . SER A 1 208 ? -0.154 13.932 -9.021 1.00 67.25 208 SER A O 1
ATOM 1752 N N . PHE A 1 209 ? -1.109 13.948 -11.061 1.00 71.44 209 PHE A N 1
ATOM 1753 C CA . PHE A 1 209 ? 0.017 13.333 -11.750 1.00 71.44 209 PHE A CA 1
ATOM 1754 C C . PHE A 1 209 ? 1.138 14.340 -12.038 1.00 71.44 209 PHE A C 1
ATOM 1756 O O . PHE A 1 209 ? 2.312 14.021 -11.863 1.00 71.44 209 PHE A O 1
ATOM 1763 N N . ASP A 1 210 ? 0.784 15.586 -12.355 1.00 72.31 210 ASP A N 1
ATOM 1764 C CA . ASP A 1 210 ? 1.759 16.612 -12.750 1.00 72.31 210 ASP A CA 1
ATOM 1765 C C . ASP A 1 210 ? 2.373 17.373 -11.573 1.00 72.31 210 ASP A C 1
ATOM 1767 O O . ASP A 1 210 ? 3.506 17.846 -11.651 1.00 72.31 210 ASP A O 1
ATOM 1771 N N . THR A 1 211 ? 1.639 17.512 -10.466 1.00 73.88 211 THR A N 1
ATOM 1772 C CA . THR A 1 211 ? 2.092 18.295 -9.309 1.00 73.88 211 THR A CA 1
ATOM 1773 C C . THR A 1 211 ? 1.973 17.505 -8.011 1.00 73.88 211 THR A C 1
ATOM 1775 O O . THR A 1 211 ? 0.977 16.807 -7.798 1.00 73.88 211 THR A O 1
ATOM 1778 N N . PRO A 1 212 ? 2.965 17.609 -7.105 1.00 74.62 212 PRO A N 1
ATOM 1779 C CA . PRO A 1 212 ? 2.894 16.953 -5.811 1.00 74.62 212 PRO A CA 1
ATOM 1780 C C . PRO A 1 212 ? 1.802 17.620 -4.970 1.00 74.62 212 PRO A C 1
ATOM 1782 O O . PRO A 1 212 ? 2.023 18.645 -4.329 1.00 74.62 212 PRO A O 1
ATOM 1785 N N . MET A 1 213 ? 0.610 17.025 -4.974 1.00 78.75 213 MET A N 1
ATOM 1786 C CA . MET A 1 213 ? -0.508 17.479 -4.155 1.00 78.75 213 MET A CA 1
ATOM 1787 C C . MET A 1 213 ? -0.633 16.627 -2.889 1.00 78.75 213 MET A C 1
ATOM 1789 O O . MET A 1 213 ? -0.568 15.391 -2.959 1.00 78.75 213 MET A O 1
ATOM 1793 N N . PRO A 1 214 ? -0.849 17.252 -1.719 1.00 82.88 214 PRO A N 1
ATOM 1794 C CA . PRO A 1 214 ? -1.229 16.507 -0.533 1.00 82.88 214 PRO A CA 1
ATOM 1795 C C . PRO A 1 214 ? -2.559 15.785 -0.777 1.00 82.88 214 PRO A C 1
ATOM 1797 O O . PRO A 1 214 ? -3.417 16.231 -1.543 1.00 82.88 214 PRO A O 1
ATOM 1800 N N . ARG A 1 215 ? -2.740 14.648 -0.102 1.00 89.12 215 ARG A N 1
ATOM 1801 C CA . ARG A 1 215 ? -4.026 13.944 -0.088 1.00 89.12 215 ARG A CA 1
ATOM 1802 C C . ARG A 1 215 ? -5.090 14.832 0.563 1.00 89.12 215 ARG A C 1
ATOM 1804 O O . ARG A 1 215 ? -4.774 15.728 1.344 1.00 89.12 215 ARG A O 1
ATOM 1811 N N . SER A 1 216 ? -6.361 14.561 0.271 1.00 91.06 216 SER A N 1
ATOM 1812 C CA . SER A 1 216 ? -7.460 15.290 0.907 1.00 91.06 216 SER A CA 1
ATOM 1813 C C . SER A 1 216 ? -7.412 15.147 2.431 1.00 91.06 216 SER A C 1
ATOM 1815 O O . SER A 1 216 ? -6.975 14.121 2.960 1.00 91.06 216 SER A O 1
ATOM 1817 N N . LEU A 1 217 ? -7.927 16.150 3.148 1.00 94.12 217 LEU A N 1
ATOM 1818 C CA . LEU A 1 217 ? -8.026 16.094 4.608 1.00 94.12 217 LEU A CA 1
ATOM 1819 C C . LEU A 1 217 ? -8.783 14.838 5.071 1.00 94.12 217 LEU A C 1
ATOM 1821 O O . LEU A 1 217 ? -8.346 14.165 5.997 1.00 94.12 217 LEU A O 1
ATOM 1825 N N . ALA A 1 218 ? -9.854 14.458 4.367 1.00 94.31 218 ALA A N 1
ATOM 1826 C CA . ALA A 1 218 ? -10.599 13.231 4.648 1.00 94.31 218 ALA A CA 1
ATOM 1827 C C . ALA A 1 218 ? -9.718 11.969 4.558 1.00 94.31 218 ALA A C 1
ATOM 1829 O O . ALA A 1 218 ? -9.807 11.090 5.416 1.00 94.31 218 ALA A O 1
ATOM 1830 N N . HIS A 1 219 ? -8.841 11.879 3.551 1.00 92.88 219 HIS A N 1
ATOM 1831 C CA . HIS A 1 219 ? -7.885 10.774 3.421 1.00 92.88 219 HIS A CA 1
ATOM 1832 C C . HIS A 1 219 ? -6.895 10.751 4.587 1.00 92.88 219 HIS A C 1
ATOM 1834 O O . HIS A 1 219 ? -6.655 9.693 5.166 1.00 92.88 219 HIS A O 1
ATOM 1840 N N . PHE A 1 220 ? -6.366 11.915 4.970 1.00 92.94 220 PHE A N 1
ATOM 1841 C CA . PHE A 1 220 ? -5.476 12.032 6.124 1.00 92.94 220 PHE A CA 1
ATOM 1842 C C . PHE A 1 220 ? -6.167 11.596 7.427 1.00 92.94 220 PHE A C 1
ATOM 1844 O O . PHE A 1 220 ? -5.621 10.771 8.161 1.00 92.94 220 PHE A O 1
ATOM 1851 N N . CYS A 1 221 ? -7.394 12.068 7.678 1.00 95.44 221 CYS A N 1
ATOM 1852 C CA . CYS A 1 221 ? -8.205 11.656 8.825 1.00 95.44 221 CYS A CA 1
ATOM 1853 C C . CYS A 1 221 ? -8.415 10.140 8.852 1.00 95.44 221 CYS A C 1
ATOM 1855 O O . CYS A 1 221 ? -8.220 9.520 9.895 1.00 95.44 221 CYS A O 1
ATOM 1857 N N . ARG A 1 222 ? -8.734 9.518 7.710 1.00 95.31 222 ARG A N 1
ATOM 1858 C CA . ARG A 1 222 ? -8.865 8.057 7.620 1.00 95.31 222 ARG A CA 1
ATOM 1859 C C . ARG A 1 222 ? -7.591 7.338 8.027 1.00 95.31 222 ARG A C 1
ATOM 1861 O O . ARG A 1 222 ? -7.658 6.432 8.852 1.00 95.31 222 ARG A O 1
ATOM 1868 N N . CYS A 1 223 ? -6.450 7.719 7.455 1.00 93.69 223 CYS A N 1
ATOM 1869 C CA . CYS A 1 223 ? -5.172 7.097 7.789 1.00 93.69 223 CYS A CA 1
ATOM 1870 C C . CYS A 1 223 ? -4.856 7.260 9.279 1.00 93.69 223 CYS A C 1
ATOM 1872 O O . CYS A 1 223 ? -4.440 6.295 9.916 1.00 93.69 223 CYS A O 1
ATOM 1874 N N . LYS A 1 224 ? -5.111 8.443 9.853 1.00 94.44 224 LYS A N 1
ATOM 1875 C CA . LYS A 1 224 ? -4.848 8.703 11.271 1.00 94.44 224 LYS A CA 1
ATOM 1876 C C . LYS A 1 224 ? -5.764 7.898 12.195 1.00 94.44 224 LYS A C 1
ATOM 1878 O O . LYS A 1 224 ? -5.261 7.260 13.112 1.00 94.44 224 LYS A O 1
ATOM 1883 N N . ILE A 1 225 ? -7.071 7.862 11.924 1.00 95.88 225 ILE A N 1
ATOM 1884 C CA . ILE A 1 225 ? -8.043 7.072 12.699 1.00 95.88 225 ILE A CA 1
ATOM 1885 C C . ILE A 1 225 ? -7.697 5.584 12.627 1.00 95.88 225 ILE A C 1
ATOM 1887 O O . ILE A 1 225 ? -7.631 4.915 13.654 1.00 95.88 225 ILE A O 1
ATOM 1891 N N . ARG A 1 226 ? -7.427 5.062 11.424 1.00 95.31 226 ARG A N 1
ATOM 1892 C CA . ARG A 1 226 ? -7.035 3.659 11.243 1.00 95.31 226 ARG A CA 1
ATOM 1893 C C . ARG A 1 226 ? -5.736 3.328 11.970 1.00 95.31 226 ARG A C 1
ATOM 1895 O O . ARG A 1 226 ? -5.676 2.280 12.598 1.00 95.31 226 ARG A O 1
ATOM 1902 N N . ALA A 1 227 ? -4.731 4.203 11.917 1.00 92.06 227 ALA A N 1
ATOM 1903 C CA . ALA A 1 227 ? -3.489 4.016 12.663 1.00 92.06 227 ALA A CA 1
ATOM 1904 C C . ALA A 1 227 ? -3.762 3.921 14.170 1.00 92.06 227 ALA A C 1
ATOM 1906 O O . ALA A 1 227 ? -3.360 2.947 14.795 1.00 92.06 227 ALA A O 1
ATOM 1907 N N . THR A 1 228 ? -4.549 4.846 14.727 1.00 93.81 228 THR A N 1
ATOM 1908 C CA . THR A 1 228 ? -4.928 4.813 16.146 1.00 93.81 228 THR A CA 1
ATOM 1909 C C . THR A 1 228 ? -5.720 3.554 16.510 1.00 93.81 228 THR A C 1
ATOM 1911 O O . THR A 1 228 ? -5.446 2.938 17.535 1.00 93.81 228 THR A O 1
ATOM 1914 N N . LEU A 1 229 ? -6.668 3.113 15.679 1.00 94.38 229 LEU A N 1
ATOM 1915 C CA . LEU A 1 229 ? -7.380 1.852 15.915 1.00 94.38 229 LEU A CA 1
ATOM 1916 C C . LEU A 1 229 ? -6.434 0.645 15.842 1.00 94.38 229 LEU A C 1
ATOM 1918 O O . LEU A 1 229 ? -6.539 -0.259 16.664 1.00 94.38 229 LEU A O 1
ATOM 1922 N N . SER A 1 230 ? -5.496 0.633 14.894 1.00 91.12 230 SER A N 1
ATOM 1923 C CA . SER A 1 230 ? -4.494 -0.427 14.761 1.00 91.12 230 SER A CA 1
ATOM 1924 C C . SER A 1 230 ? -3.578 -0.511 15.980 1.00 91.12 230 SER A C 1
ATOM 1926 O O . SER A 1 230 ? -3.346 -1.603 16.487 1.00 91.12 230 SER A O 1
ATOM 1928 N N . GLU A 1 231 ? -3.072 0.629 16.458 1.00 89.56 231 GLU A N 1
ATOM 1929 C CA . GLU A 1 231 ? -2.203 0.737 17.641 1.00 89.56 231 GLU A CA 1
ATOM 1930 C C . GLU A 1 231 ? -2.896 0.217 18.909 1.00 89.56 231 GLU A C 1
ATOM 1932 O O . GLU A 1 231 ? -2.244 -0.298 19.813 1.00 89.56 231 GLU A O 1
ATOM 1937 N N . ASN A 1 232 ? -4.228 0.297 18.948 1.00 91.81 232 ASN A N 1
ATOM 1938 C CA . ASN A 1 232 ? -5.055 -0.198 20.045 1.00 91.81 232 ASN A CA 1
ATOM 1939 C C . ASN A 1 232 ? -5.631 -1.606 19.799 1.00 91.81 232 ASN A C 1
ATOM 1941 O O . ASN A 1 232 ? -6.553 -2.010 20.507 1.00 91.81 232 ASN A O 1
ATOM 1945 N N . TYR A 1 233 ? -5.126 -2.352 18.805 1.00 90.88 233 TYR A N 1
ATOM 1946 C CA . TYR A 1 233 ? -5.615 -3.693 18.428 1.00 90.88 233 TYR A CA 1
ATOM 1947 C C . TYR A 1 233 ? -7.118 -3.738 18.116 1.00 90.88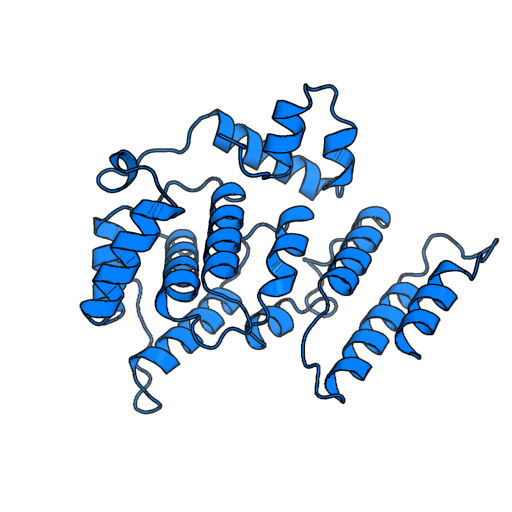 233 TYR A C 1
ATOM 1949 O O . TYR A 1 233 ? -7.779 -4.766 18.244 1.00 90.88 233 TYR A O 1
ATOM 1957 N N . ALA A 1 234 ? -7.672 -2.596 17.717 1.00 93.81 234 ALA A N 1
ATOM 1958 C CA . ALA A 1 234 ? -9.092 -2.405 17.516 1.00 93.81 234 ALA A CA 1
ATOM 1959 C C . ALA A 1 234 ? -9.489 -2.524 16.042 1.00 93.81 234 ALA A C 1
ATOM 1961 O O . ALA A 1 234 ? -10.670 -2.488 15.754 1.00 93.81 234 ALA A O 1
ATOM 1962 N N . LEU A 1 235 ? -8.573 -2.669 15.081 1.00 94.19 235 LEU A N 1
ATOM 1963 C CA . LEU A 1 235 ? -8.980 -2.980 13.705 1.00 94.19 235 LEU A CA 1
ATOM 1964 C C . LEU A 1 235 ? -9.270 -4.480 13.518 1.00 94.19 235 LEU A C 1
ATOM 1966 O O . LEU A 1 235 ? -8.571 -5.307 14.097 1.00 94.19 235 LEU A O 1
ATOM 1970 N N . PRO A 1 236 ? -10.242 -4.853 12.668 1.00 94.50 236 PRO A N 1
ATOM 1971 C CA . PRO A 1 236 ? -11.241 -3.988 12.033 1.00 94.50 236 PRO A CA 1
ATOM 1972 C C . PRO A 1 236 ? -12.435 -3.657 12.954 1.00 94.50 236 PRO A C 1
ATOM 1974 O O . PRO A 1 236 ? -13.084 -2.636 12.747 1.00 94.50 236 PRO A O 1
ATOM 1977 N N . ASP A 1 237 ? -12.708 -4.483 13.969 1.00 95.06 237 ASP A N 1
ATOM 1978 C CA . ASP A 1 237 ? -13.972 -4.509 14.734 1.00 95.06 237 ASP A CA 1
ATOM 1979 C C . ASP A 1 237 ? -14.311 -3.198 15.461 1.00 95.06 237 ASP A C 1
ATOM 1981 O O . ASP A 1 237 ? -15.467 -2.855 15.692 1.00 95.06 237 ASP A O 1
ATOM 1985 N N . GLY A 1 238 ? -13.294 -2.442 15.841 1.00 95.75 238 GLY A N 1
ATOM 1986 C CA . GLY A 1 238 ? -13.385 -1.139 16.483 1.00 95.75 238 GLY A CA 1
ATOM 1987 C C . GLY A 1 238 ? -13.974 -0.062 15.584 1.00 95.75 238 GLY A C 1
ATOM 1988 O O . GLY A 1 238 ? -14.508 0.901 16.120 1.00 95.75 238 GLY A O 1
ATOM 1989 N N . ILE A 1 239 ? -13.958 -0.233 14.255 1.00 97.19 239 ILE A N 1
ATOM 1990 C CA . ILE A 1 239 ? -14.685 0.655 13.333 1.00 97.19 239 ILE A CA 1
ATOM 1991 C C . ILE A 1 239 ? -16.193 0.562 13.592 1.00 97.19 239 ILE A C 1
ATOM 1993 O O . ILE A 1 239 ? -16.868 1.589 13.629 1.00 97.19 239 ILE A O 1
ATOM 1997 N N . GLU A 1 240 ? -16.722 -0.643 13.827 1.00 96.62 240 GLU A N 1
ATOM 1998 C CA . GLU A 1 240 ? -18.161 -0.842 14.056 1.00 96.62 240 GLU A CA 1
ATOM 1999 C C . GLU A 1 240 ? -18.645 -0.175 15.341 1.00 96.62 240 GLU A C 1
ATOM 2001 O O . GLU A 1 240 ? -19.796 0.255 15.418 1.00 96.62 240 GLU A O 1
ATOM 2006 N N . LYS A 1 241 ? -17.741 -0.050 16.318 1.00 96.62 241 LYS A N 1
ATOM 2007 C CA . LYS A 1 241 ? -17.987 0.561 17.628 1.00 96.62 241 LYS A CA 1
ATOM 2008 C C . LYS A 1 241 ? -17.948 2.090 17.604 1.00 96.62 241 LYS A C 1
ATOM 2010 O O . LYS A 1 241 ? -18.283 2.705 18.611 1.00 96.62 241 LYS A O 1
ATOM 2015 N N . LEU A 1 242 ? -17.514 2.705 16.502 1.00 96.50 242 LEU A N 1
ATOM 2016 C CA . LEU A 1 242 ? -17.537 4.158 16.362 1.00 96.50 242 LEU A CA 1
ATOM 2017 C C . LEU A 1 242 ? -18.974 4.642 16.146 1.00 96.50 242 LEU A C 1
ATOM 2019 O O . LEU A 1 242 ? -19.695 4.113 15.296 1.00 96.50 242 LEU A O 1
ATOM 2023 N N . ASP A 1 243 ? -19.354 5.692 16.870 1.00 97.44 243 ASP A N 1
ATOM 2024 C CA . ASP A 1 243 ? -20.628 6.391 16.694 1.00 97.44 243 ASP A CA 1
ATOM 2025 C C . ASP A 1 243 ? -20.537 7.385 15.523 1.00 97.44 243 ASP A C 1
ATOM 2027 O O . ASP A 1 243 ? -20.429 8.598 15.691 1.00 97.44 243 ASP A O 1
ATOM 2031 N N . ILE A 1 244 ? -20.444 6.838 14.310 1.00 96.75 244 ILE A N 1
ATOM 2032 C CA . ILE A 1 244 ? -20.356 7.587 13.051 1.00 96.75 244 ILE A CA 1
ATOM 2033 C C . ILE A 1 244 ? -21.246 6.934 11.981 1.00 96.75 244 ILE A C 1
ATOM 2035 O O . ILE A 1 244 ? -21.460 5.721 12.031 1.00 96.75 244 ILE A O 1
ATOM 2039 N N . PRO A 1 245 ? -21.714 7.698 10.976 1.00 97.44 245 PRO A N 1
ATOM 2040 C CA . PRO A 1 245 ? -22.476 7.157 9.851 1.00 97.44 245 PRO A CA 1
ATOM 2041 C C . PRO A 1 245 ? -21.789 5.986 9.130 1.00 97.44 245 PRO A C 1
ATOM 2043 O O . PRO A 1 245 ? -20.567 5.982 8.950 1.00 97.44 245 PRO A O 1
ATOM 2046 N N . ASP A 1 246 ? -22.583 5.044 8.613 1.00 95.75 246 ASP A N 1
ATOM 2047 C CA . ASP A 1 246 ? -22.085 3.851 7.907 1.00 95.75 246 ASP A CA 1
ATOM 2048 C C . ASP A 1 246 ? -21.228 4.184 6.683 1.00 95.75 246 ASP A C 1
ATOM 2050 O O . ASP A 1 246 ? -20.271 3.476 6.378 1.00 95.75 246 ASP A O 1
ATOM 2054 N N . SER A 1 247 ? -21.503 5.308 6.018 1.00 95.12 247 SER A N 1
ATOM 2055 C CA . SER A 1 247 ? -20.676 5.801 4.913 1.00 95.12 247 SER A CA 1
ATOM 2056 C C . SER 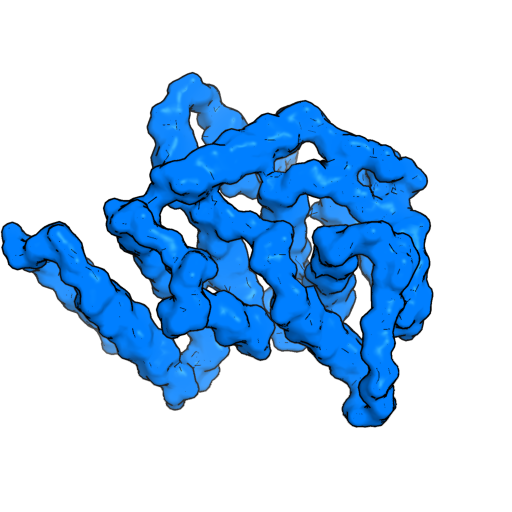A 1 247 ? -19.244 6.129 5.355 1.00 95.12 247 SER A C 1
ATOM 2058 O O . SER A 1 247 ? -18.292 5.874 4.612 1.00 95.12 247 SER A O 1
ATOM 2060 N N . PHE A 1 248 ? -19.056 6.635 6.580 1.00 95.75 248 PHE A N 1
ATOM 2061 C CA . PHE A 1 248 ? -17.731 6.841 7.159 1.00 95.75 248 PHE A CA 1
ATOM 2062 C C . PHE A 1 248 ? -17.114 5.532 7.656 1.00 95.75 248 PHE A C 1
ATOM 2064 O O . PHE A 1 248 ? -15.906 5.358 7.501 1.00 95.75 248 PHE A O 1
ATOM 2071 N N . LYS A 1 249 ? -17.906 4.581 8.171 1.00 97.19 249 LYS A N 1
ATOM 2072 C CA . LYS A 1 249 ? -17.404 3.235 8.508 1.00 97.19 249 LYS A CA 1
ATOM 2073 C C . LYS A 1 249 ? -16.872 2.516 7.269 1.00 97.19 249 LYS A C 1
ATOM 2075 O O . LYS A 1 249 ? -15.721 2.091 7.273 1.00 97.19 249 LYS A O 1
ATOM 2080 N N . ALA A 1 250 ? -17.637 2.485 6.178 1.00 95.44 250 ALA A N 1
ATOM 2081 C CA . ALA A 1 250 ? -17.211 1.951 4.881 1.00 95.44 250 ALA A CA 1
ATOM 2082 C C . ALA A 1 250 ? -15.926 2.632 4.377 1.00 95.44 250 ALA A C 1
ATOM 2084 O O . ALA A 1 250 ? -14.973 1.972 3.955 1.00 95.44 250 ALA A O 1
ATOM 2085 N N . PHE A 1 251 ? -15.848 3.961 4.513 1.00 95.19 251 PHE A N 1
ATOM 2086 C CA . PHE A 1 251 ? -14.643 4.722 4.188 1.00 95.19 251 PHE A CA 1
ATOM 2087 C C . PHE A 1 251 ? -13.428 4.299 5.032 1.00 95.19 251 PHE A C 1
ATOM 2089 O O . PHE A 1 251 ? -12.338 4.124 4.480 1.00 95.19 251 PHE A O 1
ATOM 2096 N N . LEU A 1 252 ? -13.598 4.082 6.342 1.00 95.81 252 LEU A N 1
ATOM 2097 C CA . LEU A 1 252 ? -12.553 3.566 7.234 1.00 95.81 252 LEU A CA 1
ATOM 2098 C C . LEU A 1 252 ? -12.202 2.098 6.952 1.00 95.81 252 LEU A C 1
ATOM 2100 O O . LEU A 1 252 ? -11.048 1.721 7.150 1.00 95.81 252 LEU A O 1
ATOM 2104 N N . ARG A 1 253 ? -13.138 1.280 6.455 1.00 95.19 253 ARG A N 1
ATOM 2105 C CA . ARG A 1 253 ? -12.907 -0.109 6.008 1.00 95.19 253 ARG A CA 1
ATOM 2106 C C . ARG A 1 253 ? -12.181 -0.203 4.659 1.00 95.19 253 ARG A C 1
ATOM 2108 O O . ARG A 1 253 ? -11.800 -1.296 4.258 1.00 95.19 253 ARG A O 1
ATOM 2115 N N . LEU A 1 254 ? -11.901 0.938 4.021 1.00 93.00 254 LEU A N 1
ATOM 2116 C CA . LEU A 1 254 ? -11.261 1.050 2.702 1.00 93.00 254 LEU A CA 1
ATOM 2117 C C . LEU A 1 254 ? -12.104 0.470 1.558 1.00 93.00 254 LEU A C 1
ATOM 2119 O O . LEU A 1 254 ? -11.565 0.108 0.512 1.00 93.00 254 LEU A O 1
ATOM 2123 N N . GLU A 1 255 ? -13.422 0.407 1.733 1.00 90.94 255 GLU A N 1
ATOM 2124 C CA . GLU A 1 255 ? -14.328 -0.055 0.687 1.00 90.94 255 GLU A CA 1
ATOM 2125 C C . GLU A 1 255 ? -14.303 0.914 -0.504 1.00 90.94 255 GLU A C 1
ATOM 2127 O O . GLU A 1 255 ? -14.197 2.139 -0.351 1.00 90.94 255 GLU A O 1
ATOM 2132 N N . LYS A 1 256 ? -14.379 0.369 -1.723 1.00 79.25 256 LYS A N 1
ATOM 2133 C CA . LYS A 1 256 ? -14.555 1.192 -2.922 1.00 79.25 256 LYS A CA 1
ATOM 2134 C C . LYS A 1 256 ? -15.923 1.862 -2.842 1.00 79.25 256 LYS A C 1
ATOM 2136 O O . LYS A 1 256 ? -16.922 1.197 -2.580 1.00 79.25 256 LYS A O 1
ATOM 2141 N N . ARG A 1 257 ? -15.974 3.174 -3.087 1.00 65.00 257 ARG A N 1
ATOM 2142 C CA . ARG A 1 257 ? -17.258 3.859 -3.262 1.00 65.00 257 ARG A CA 1
ATOM 2143 C C . ARG A 1 257 ? -17.939 3.247 -4.483 1.00 65.00 257 ARG A C 1
ATOM 2145 O O . ARG A 1 257 ? -17.357 3.266 -5.563 1.00 65.00 257 ARG A O 1
ATOM 2152 N N . GLN A 1 258 ? -19.129 2.687 -4.293 1.00 42.03 258 GLN A N 1
ATOM 2153 C CA . GLN A 1 258 ? -20.026 2.388 -5.403 1.00 42.03 258 GLN A CA 1
ATOM 2154 C C . GLN A 1 258 ? -20.464 3.746 -5.961 1.00 42.03 258 GLN A C 1
ATOM 2156 O O . GLN A 1 258 ? -21.185 4.481 -5.289 1.00 42.03 258 GLN A O 1
ATOM 2161 N N . SER A 1 259 ? -19.886 4.136 -7.095 1.00 34.69 259 SER A N 1
ATOM 2162 C CA . SER A 1 259 ? -20.303 5.300 -7.881 1.00 34.69 259 SER A CA 1
ATOM 2163 C C . SER A 1 259 ? -21.361 4.887 -8.884 1.00 34.69 259 SER A C 1
ATOM 2165 O O . SER A 1 259 ? -21.098 3.857 -9.549 1.00 34.69 259 SER A O 1
#

Sequence (259 aa):
MRESLVVRDFVNRKHPHCPAGDHHSIWSFCQTTLRTDNHRQERGFKPSHIEFALYHANQMKSSLWYNEEIFSWKIIVRSGDFRCMSSLIKYGYNFSLFGKECFDIMKGLIEHCLIGFYRRRPLTLNNLKSDRRKILFIQTAYLLVYGVNLPMDFKDRVDLLYLIWQAVSDSYLTYQELADASFELKMKDSDWLKLCHYYETYVTSPKSFDTPMPRSLAHFCRCKIRATLSENYALPDGIEKLDIPDSFKAFLRLEKRQS

Foldseek 3Di:
DCPVVVVCVVVVPPPVDPPPPPPVPLQCVLVVVQVVCCVDPNHADDLVNVLVSLLVCLVVVHDPPPDCPRDCVVCCLLVLPCVNVLSCLQLLNQLLPCPPSSLVSLQVLLCCVQPPPPDDDDQDLPVQPDPSLSSLLSLLLCLQFVVPVHPDDNVRSLVSNQSNLLQDQAFDQALVSNVSSCVSSVPDPVSSVSSVVSCCVRPDPVVSHHDRDGDDPLSVVLNVVSNVCSNSSNGPVVLVVDPDDVVVSCSNSSHDPPD

Nearest PDB structures (foldseek):
  7a0n-assembly3_C  TM=2.084E-01  e=5.232E+00  Thermochaetoides thermophila DSM 1495
  7a0m-assembly1_B  TM=1.875E-01  e=4.189E+00  Thermochaetoides thermophila
  7a0n-assembly3_D  TM=1.982E-01  e=6.534E+00  Thermochaetoides thermophila DSM 1495

InterPro domains:
  IPR001496 SOCS box domain [PF07525] (214-252)
  IPR001496 SOCS box domain [PS50225] (214-258)
  IPR001496 SOCS box domain [SM00969] (214-255)
  IPR036036 SOCS box-like domain superfamily [SSF158235] (213-254)

Secondary structure (DSSP, 8-state):
--HHHHHHHHHH---TT--TT-HHHHHHHHHHHHHHGGGSS--S--HHHHHHHHHHHHHTT--TTS-TTT--HHHHHHTT-GGGHHHHHHTT--GGG--HHHHHHHHHHHHHHHHTTS--PPP--TTSSSHHHHHHHHHHHIIIIIGGGSSS-HHHHHHHHHHHHHH--PPPPPHHHHHHHHHHTT--HHHHHHHHHHHHHHTS-THHHHS-PPPPHHHHHHHHHHHHHHHTT-TTGGGTTSSS-HHHHHHHTTPPP--

Radius of gyration: 19.98 Å; Cα contacts (8 Å, |Δi|>4): 229; chains: 1; bounding box: 47×52×54 Å